Protein AF-A0AAW2DB80-F1 (afdb_monomer)

Nearest PDB structures (foldseek):
  8i13-assembly1_A  TM=8.282E-01  e=2.467E-05  Saccharomyces cerevisiae
  7qcd-assembly1_A  TM=7.466E-01  e=1.094E-05  Saccharomyces cerevisiae S288C
  8t8e-assembly1_A  TM=6.544E-01  e=4.382E-04  Saccharomyces cerevisiae W303
  8i4w-assembly1_B  TM=6.015E-01  e=2.688E-03  Saccharomyces cerevisiae S288C
  5h67-assembly1_A  TM=5.867E-01  e=2.525E-03  Bacillus subtilis subsp. subtilis str. 168

Foldseek 3Di:
DQDAQQKDWWDQFALDNIDIDGDDSDDDDDDDDPPPCPLSSLVSVCVLLVHAPVLSVPDRDPQVRGYPPDPDIDHDDSVVNVVVCLVNVPDSVQCVRHPHPVCVVVVVVDDPVRVVLSVQSSVPDPVRNVVVVVVVVVVVVVVVVVVVVVVVVVVVVVVVVVVVVVVVVVVVVVVVVVVVVVVVVVVVCVVVVVVVD

InterPro domains:
  IPR027417 P-loop containing nucleoside triphosphate hydrolase [G3DSA:3.40.50.300] (4-195)
  IPR027417 P-loop containing nucleoside triphosphate hydrolase [SSF52540] (5-192)
  IPR038729 Rad50/SbcC-type AAA domain [PF13476] (8-60)

Radius of gyration: 41.01 Å; Cα contacts (8 Å, |Δi|>4): 153; chains: 1; bounding box: 91×31×119 Å

Organism: NCBI:txid425828

pLDDT: mean 88.67, std 7.34, range [45.44, 96.56]

Structure (mmCIF, N/CA/C/O backbone):
data_AF-A0AAW2DB80-F1
#
_entry.id   AF-A0AAW2DB80-F1
#
loop_
_atom_site.group_PDB
_atom_site.id
_atom_site.type_symbol
_atom_site.label_atom_id
_atom_site.label_alt_id
_atom_site.label_comp_id
_atom_site.label_asym_id
_atom_site.label_entity_id
_atom_site.label_seq_id
_atom_site.pdbx_PDB_ins_code
_atom_site.Cartn_x
_atom_site.Cartn_y
_atom_site.Cartn_z
_atom_site.occupancy
_atom_site.B_iso_or_equiv
_atom_site.auth_seq_id
_atom_site.auth_comp_id
_atom_site.auth_asym_id
_atom_site.auth_atom_id
_atom_site.pdbx_PDB_model_num
ATOM 1 N N . MET A 1 1 ? -7.799 -11.243 -12.331 1.00 55.44 1 MET A N 1
ATOM 2 C CA . MET A 1 1 ? -7.254 -12.291 -13.231 1.00 55.44 1 MET A CA 1
ATOM 3 C C . MET A 1 1 ? -5.741 -12.279 -13.107 1.00 55.44 1 MET A C 1
ATOM 5 O O . MET A 1 1 ? -5.193 -11.182 -13.105 1.00 55.44 1 MET A O 1
ATOM 9 N N . PRO A 1 2 ? -5.072 -13.439 -13.016 1.00 72.06 2 PRO A N 1
ATOM 10 C CA . PRO A 1 2 ? -3.618 -13.490 -13.111 1.00 72.06 2 PRO A CA 1
ATOM 11 C C . PRO A 1 2 ? -3.169 -13.058 -14.515 1.00 72.06 2 PRO A C 1
ATOM 13 O O . PRO A 1 2 ? -3.824 -13.375 -15.508 1.00 72.06 2 PRO A O 1
ATOM 16 N N . GLY A 1 3 ? -2.068 -12.317 -14.591 1.00 85.25 3 GLY A N 1
ATOM 17 C CA . GLY A 1 3 ? -1.462 -11.854 -15.836 1.00 85.25 3 GLY A CA 1
ATOM 18 C C . GLY A 1 3 ? 0.056 -11.804 -15.707 1.00 85.25 3 GLY A C 1
ATOM 19 O O . GLY A 1 3 ? 0.589 -11.826 -14.599 1.00 85.25 3 GLY A O 1
ATOM 20 N N . ASN A 1 4 ? 0.757 -11.752 -16.835 1.00 89.62 4 ASN A N 1
ATOM 21 C CA . ASN A 1 4 ? 2.211 -11.644 -16.872 1.00 89.62 4 ASN A CA 1
ATOM 22 C C . ASN A 1 4 ? 2.656 -10.659 -17.955 1.00 89.62 4 ASN A C 1
ATOM 24 O O . ASN A 1 4 ? 1.980 -10.477 -18.967 1.00 89.62 4 ASN A O 1
ATOM 28 N N . ILE A 1 5 ? 3.823 -10.050 -17.750 1.00 91.44 5 ILE A N 1
ATOM 29 C CA . ILE A 1 5 ? 4.461 -9.212 -18.766 1.00 91.44 5 ILE A CA 1
ATOM 30 C C . ILE A 1 5 ? 4.942 -10.127 -19.895 1.00 91.44 5 ILE A C 1
ATOM 32 O O . ILE A 1 5 ? 5.704 -11.061 -19.654 1.00 91.44 5 ILE A O 1
ATOM 36 N N . ILE A 1 6 ? 4.473 -9.868 -21.116 1.00 93.50 6 ILE A N 1
ATOM 37 C CA . ILE A 1 6 ? 4.792 -10.676 -22.305 1.00 93.50 6 ILE A CA 1
ATOM 38 C C . ILE A 1 6 ? 5.963 -10.108 -23.110 1.00 93.50 6 ILE A C 1
ATOM 40 O O . ILE A 1 6 ? 6.695 -10.849 -23.762 1.00 93.50 6 ILE A O 1
ATOM 44 N N . GLU A 1 7 ? 6.141 -8.790 -23.074 1.00 94.38 7 GLU A N 1
ATOM 45 C CA . GLU A 1 7 ? 7.152 -8.079 -23.843 1.00 94.38 7 GLU A CA 1
ATOM 46 C C . GLU A 1 7 ? 7.455 -6.739 -23.171 1.00 94.38 7 GLU A C 1
ATOM 48 O O . GLU A 1 7 ? 6.554 -6.070 -22.662 1.00 94.38 7 GLU A O 1
ATOM 53 N N . ILE A 1 8 ? 8.730 -6.361 -23.167 1.00 94.25 8 ILE A N 1
ATOM 54 C CA . ILE A 1 8 ? 9.211 -5.048 -22.746 1.00 94.25 8 ILE A CA 1
ATOM 55 C C . ILE A 1 8 ? 10.043 -4.496 -23.898 1.00 94.25 8 ILE A C 1
ATOM 57 O O . ILE A 1 8 ? 11.004 -5.134 -24.335 1.00 94.25 8 ILE A O 1
ATOM 61 N N . GLU A 1 9 ? 9.681 -3.309 -24.378 1.00 94.38 9 GLU A N 1
ATOM 62 C CA . GLU A 1 9 ? 10.410 -2.604 -25.428 1.00 94.38 9 GLU A CA 1
ATOM 63 C C . GLU A 1 9 ? 10.748 -1.183 -24.970 1.00 94.38 9 GLU A C 1
ATOM 65 O O . GLU A 1 9 ? 9.864 -0.416 -24.591 1.00 94.38 9 GLU A O 1
ATOM 70 N N . LEU A 1 10 ? 12.035 -0.840 -25.000 1.00 93.62 10 LEU A N 1
ATOM 71 C CA . LEU A 1 10 ? 12.564 0.476 -24.655 1.00 93.62 10 LEU A CA 1
ATOM 72 C C . LEU A 1 10 ? 13.199 1.111 -25.889 1.00 93.62 10 LEU A C 1
ATOM 74 O O . LEU A 1 10 ? 13.924 0.446 -26.633 1.00 93.62 10 LEU A O 1
ATOM 78 N N . GLN A 1 11 ? 12.966 2.408 -26.072 1.00 93.00 11 GLN A N 1
ATOM 79 C CA . GLN A 1 11 ? 13.574 3.225 -27.121 1.00 93.00 11 GLN A CA 1
ATOM 80 C C . GLN A 1 11 ? 14.038 4.547 -26.508 1.00 93.00 11 GLN A C 1
ATOM 82 O O . GLN A 1 11 ? 13.246 5.219 -25.845 1.00 93.00 11 GLN A O 1
ATOM 87 N N . ASN A 1 12 ? 15.313 4.893 -26.705 1.00 93.75 12 ASN A N 1
ATOM 88 C CA . ASN A 1 12 ? 15.946 6.106 -26.181 1.00 93.75 12 ASN A CA 1
ATOM 89 C C . ASN A 1 12 ? 15.692 6.325 -24.679 1.00 93.75 12 ASN A C 1
ATOM 91 O O . ASN A 1 12 ? 15.363 7.425 -24.236 1.00 93.75 12 ASN A O 1
ATOM 95 N N . PHE A 1 13 ? 15.842 5.263 -23.881 1.00 93.19 13 PHE A N 1
ATOM 96 C CA . PHE A 1 13 ? 15.547 5.274 -22.449 1.00 93.19 13 PHE A CA 1
ATOM 97 C C . PHE A 1 13 ? 16.820 5.069 -21.626 1.00 93.19 13 PHE A C 1
ATOM 99 O O . PHE A 1 13 ? 17.375 3.968 -21.553 1.00 93.19 13 PHE A O 1
ATOM 106 N N . MET A 1 14 ? 17.265 6.130 -20.955 1.00 91.62 14 MET A N 1
ATOM 107 C CA . MET A 1 14 ? 18.457 6.160 -20.107 1.00 91.62 14 MET A CA 1
ATOM 108 C C . MET A 1 14 ? 19.706 5.560 -20.780 1.00 91.62 14 MET A C 1
ATOM 110 O O . MET A 1 14 ? 20.330 6.183 -21.632 1.00 91.62 14 MET A O 1
ATOM 114 N N . THR A 1 15 ? 20.116 4.358 -20.370 1.00 90.56 15 THR A N 1
ATOM 115 C CA . THR A 1 15 ? 21.296 3.658 -20.886 1.00 90.56 15 THR A CA 1
ATOM 116 C C . THR A 1 15 ? 21.026 2.991 -22.236 1.00 90.56 15 THR A C 1
ATOM 118 O O . THR A 1 15 ? 21.957 2.809 -23.022 1.00 90.56 15 THR A O 1
ATOM 121 N N . PHE A 1 16 ? 19.769 2.681 -22.554 1.00 91.56 16 PHE A N 1
ATOM 122 C CA . PHE A 1 16 ? 19.384 1.896 -23.723 1.00 91.56 16 PHE A CA 1
ATOM 123 C C . PHE A 1 16 ? 19.050 2.783 -24.930 1.00 91.56 16 PHE A C 1
ATOM 125 O O . PHE A 1 16 ? 18.230 3.692 -24.826 1.00 91.56 16 PHE A O 1
ATOM 132 N N . ASN A 1 17 ? 19.658 2.483 -26.085 1.00 91.75 17 ASN A N 1
ATOM 133 C CA . ASN A 1 17 ? 19.193 2.998 -27.386 1.00 91.75 17 ASN A CA 1
ATOM 134 C C . ASN A 1 17 ? 17.915 2.264 -27.789 1.00 91.75 17 ASN A C 1
ATOM 136 O O . ASN A 1 17 ? 16.862 2.855 -27.991 1.00 91.75 17 ASN A O 1
ATOM 140 N N . HIS A 1 18 ? 18.015 0.939 -27.829 1.00 93.44 18 HIS A N 1
ATOM 141 C CA . HIS A 1 18 ? 16.909 0.040 -28.071 1.00 93.44 18 HIS A CA 1
ATOM 142 C C . HIS A 1 18 ? 17.114 -1.216 -27.228 1.00 93.44 18 HIS A C 1
ATOM 144 O O . HIS A 1 18 ? 18.215 -1.768 -27.189 1.00 93.44 18 HIS A O 1
ATOM 150 N N . LEU A 1 19 ? 16.068 -1.647 -26.531 1.00 93.25 19 LEU A N 1
ATOM 151 C CA . LEU A 1 19 ? 16.036 -2.917 -25.817 1.00 93.25 19 LEU A CA 1
ATOM 152 C C . LEU A 1 19 ? 14.689 -3.566 -26.085 1.00 93.25 19 LEU A C 1
ATOM 154 O O . LEU A 1 19 ? 13.660 -2.934 -25.876 1.00 93.25 19 LEU A O 1
ATOM 158 N N . LYS A 1 20 ? 14.698 -4.835 -26.481 1.00 94.88 20 LYS A N 1
ATOM 159 C CA . LYS A 1 20 ? 13.491 -5.642 -26.610 1.00 94.88 20 LYS A CA 1
ATOM 160 C C . LYS A 1 20 ? 13.709 -6.976 -25.918 1.00 94.88 20 LYS A C 1
ATOM 162 O O . LYS A 1 20 ? 14.661 -7.686 -26.237 1.00 94.88 20 LYS A O 1
ATOM 167 N N . CYS A 1 21 ? 12.853 -7.317 -24.963 1.00 93.88 21 CYS A N 1
ATOM 168 C CA . CYS A 1 21 ? 12.923 -8.595 -24.266 1.00 93.88 21 CYS A CA 1
ATOM 169 C C . CYS A 1 21 ? 11.532 -9.164 -23.978 1.00 93.88 21 CYS A C 1
ATOM 171 O O . CYS A 1 21 ? 10.542 -8.437 -23.907 1.00 93.88 21 CYS A O 1
ATOM 173 N N . LYS A 1 22 ? 11.467 -10.489 -23.832 1.00 95.06 22 LYS A N 1
ATOM 174 C CA . LYS A 1 22 ? 10.235 -11.243 -23.578 1.00 95.06 22 LYS A CA 1
ATOM 175 C C . LYS A 1 22 ? 10.383 -12.020 -22.271 1.00 95.06 22 LYS A C 1
ATOM 177 O O . LYS A 1 22 ? 11.029 -13.069 -22.276 1.00 95.06 22 LYS A O 1
ATOM 182 N N . PRO A 1 23 ? 9.868 -11.489 -21.151 1.00 94.50 23 PRO A N 1
ATOM 183 C CA . PRO A 1 23 ? 9.912 -12.179 -19.872 1.00 94.50 23 PRO A CA 1
ATOM 184 C C . PRO A 1 23 ? 9.109 -13.488 -19.914 1.00 94.50 23 PRO A C 1
ATOM 186 O O . PRO A 1 23 ? 8.088 -13.593 -20.593 1.00 94.50 23 PRO A O 1
ATOM 189 N N . GLY A 1 24 ? 9.551 -14.486 -19.154 1.00 93.25 24 GLY A N 1
ATOM 190 C CA . GLY A 1 24 ? 8.752 -15.664 -18.839 1.00 93.25 24 GLY A CA 1
ATOM 191 C C . GLY A 1 24 ? 7.594 -15.326 -17.895 1.00 93.25 24 GLY A C 1
ATOM 192 O O . GLY A 1 24 ? 7.572 -14.282 -17.245 1.00 93.25 24 GLY A O 1
ATOM 193 N N . SER A 1 25 ? 6.635 -16.241 -17.765 1.00 91.44 25 SER A N 1
ATOM 194 C CA . SER A 1 25 ? 5.402 -16.024 -16.989 1.00 91.44 25 SER A CA 1
ATOM 195 C C . SER A 1 25 ? 5.571 -16.037 -15.465 1.00 91.44 25 SER A C 1
ATOM 197 O O . SER A 1 25 ? 4.612 -15.764 -14.749 1.00 91.44 25 SER A O 1
ATOM 199 N N . ARG A 1 26 ? 6.760 -16.385 -14.958 1.00 90.12 26 ARG A N 1
ATOM 200 C CA . ARG A 1 26 ? 7.049 -16.511 -13.522 1.00 90.12 26 ARG A CA 1
ATOM 201 C C . ARG A 1 26 ? 8.318 -15.737 -13.154 1.00 90.12 26 ARG A C 1
ATOM 203 O O . ARG A 1 26 ? 8.351 -14.514 -13.237 1.00 90.12 26 ARG A O 1
ATOM 210 N N . LEU A 1 27 ? 9.367 -16.452 -12.757 1.00 92.44 27 LEU A N 1
ATOM 211 C CA . LEU A 1 27 ? 10.628 -15.867 -12.334 1.00 92.44 27 LEU A CA 1
ATOM 212 C C . LEU A 1 27 ? 11.435 -15.396 -13.545 1.00 92.44 27 LEU A C 1
ATOM 214 O O . LEU A 1 27 ? 11.716 -16.171 -14.457 1.00 92.44 27 LEU A O 1
ATOM 218 N N . ASN A 1 28 ? 11.839 -14.132 -13.506 1.00 92.69 28 ASN A N 1
ATOM 219 C CA . ASN A 1 28 ? 12.732 -13.519 -14.475 1.00 92.69 28 ASN A CA 1
ATOM 220 C C . ASN A 1 28 ? 13.930 -12.944 -13.726 1.00 92.69 28 ASN A C 1
ATOM 222 O O . ASN A 1 28 ? 13.751 -12.241 -12.733 1.00 92.69 28 ASN A O 1
ATOM 226 N N . LEU A 1 29 ? 15.141 -13.234 -14.198 1.00 93.44 29 LEU A N 1
ATOM 227 C CA . LEU A 1 29 ? 16.377 -12.785 -13.566 1.00 93.44 29 LEU A CA 1
ATOM 228 C C . LEU A 1 29 ? 17.161 -11.896 -14.534 1.00 93.44 29 LEU A C 1
ATOM 230 O O . LEU A 1 29 ? 17.517 -12.322 -15.629 1.00 93.44 29 LEU A O 1
ATOM 234 N N . VAL A 1 30 ? 17.431 -10.655 -14.123 1.00 91.75 30 VAL A N 1
ATOM 235 C CA . VAL A 1 30 ? 18.187 -9.671 -14.911 1.00 91.75 30 VAL A CA 1
ATOM 236 C C . VAL A 1 30 ? 19.564 -9.490 -14.281 1.00 91.75 30 VAL A C 1
ATOM 238 O O . VAL A 1 30 ? 19.681 -8.988 -13.165 1.00 91.75 30 VAL A O 1
ATOM 241 N N . ILE A 1 31 ? 20.614 -9.882 -15.004 1.00 92.50 31 ILE A N 1
ATOM 242 C CA . ILE A 1 31 ? 22.005 -9.864 -14.527 1.00 92.50 31 ILE A CA 1
ATOM 243 C C . ILE A 1 31 ? 22.836 -8.953 -15.430 1.00 92.50 31 ILE A C 1
ATOM 245 O O . ILE A 1 31 ? 22.595 -8.847 -16.629 1.00 92.50 31 ILE A O 1
ATOM 249 N N . GLY A 1 32 ? 23.831 -8.285 -14.854 1.00 91.00 32 GLY A N 1
ATOM 250 C CA . GLY A 1 32 ? 24.800 -7.492 -15.600 1.00 91.00 32 GLY A CA 1
ATOM 251 C C . GLY A 1 32 ? 25.745 -6.726 -14.677 1.00 91.00 32 GLY A C 1
ATOM 252 O O . GLY A 1 32 ? 25.434 -6.563 -13.491 1.00 91.00 32 GLY A O 1
ATOM 253 N N . PRO A 1 33 ? 26.882 -6.230 -15.191 1.00 92.81 33 PRO A N 1
ATOM 254 C CA . PRO A 1 33 ? 27.828 -5.433 -14.415 1.00 92.81 33 PRO A CA 1
ATOM 255 C C . PRO A 1 33 ? 27.209 -4.108 -13.939 1.00 92.81 33 PRO A C 1
ATOM 257 O O . PRO A 1 33 ? 26.130 -3.690 -14.374 1.00 92.81 33 PRO A O 1
ATOM 260 N N . ASN A 1 34 ? 27.860 -3.431 -12.995 1.00 88.50 34 ASN A N 1
ATOM 261 C CA . ASN A 1 34 ? 27.410 -2.110 -12.556 1.00 88.50 34 ASN A CA 1
ATOM 262 C C . ASN A 1 34 ? 27.428 -1.123 -13.732 1.00 88.50 34 ASN A C 1
ATOM 264 O O . ASN A 1 34 ? 28.329 -1.151 -14.561 1.00 88.50 34 ASN A O 1
ATOM 268 N N . GLY A 1 35 ? 26.383 -0.300 -13.839 1.00 85.56 35 GLY A N 1
ATOM 269 C CA . GLY A 1 35 ? 26.199 0.605 -14.980 1.00 85.56 35 GLY A CA 1
ATOM 270 C C . GLY A 1 35 ? 25.542 -0.016 -16.221 1.00 85.56 35 GLY A C 1
ATOM 271 O O . GLY A 1 35 ? 25.180 0.727 -17.123 1.00 85.56 35 GLY A O 1
ATOM 272 N N . SER A 1 36 ? 25.270 -1.328 -16.257 1.00 88.81 36 SER A N 1
ATOM 273 C CA . SER A 1 36 ? 24.656 -1.998 -17.423 1.00 88.81 36 SER A CA 1
ATOM 274 C C . SER A 1 36 ? 23.172 -1.672 -17.675 1.00 88.81 36 SER A C 1
ATOM 276 O O . SER A 1 36 ? 22.550 -2.280 -18.539 1.00 88.81 36 SER A O 1
ATOM 278 N N . GLY A 1 37 ? 22.568 -0.775 -16.889 1.00 89.25 37 GLY A N 1
ATOM 279 C CA . GLY A 1 37 ? 21.165 -0.382 -17.051 1.00 89.25 37 GLY A CA 1
ATOM 280 C C . GLY A 1 37 ? 20.131 -1.257 -16.330 1.00 89.25 37 GLY A C 1
ATOM 281 O O . GLY A 1 37 ? 18.940 -1.082 -16.565 1.00 89.25 37 GLY A O 1
ATOM 282 N N . LYS A 1 38 ? 20.526 -2.147 -15.403 1.00 91.69 38 LYS A N 1
ATOM 283 C CA . LYS A 1 38 ? 19.574 -2.959 -14.601 1.00 91.69 38 LYS A CA 1
ATOM 284 C C . LYS A 1 38 ? 18.516 -2.099 -13.896 1.00 91.69 38 LYS A C 1
ATOM 286 O O . LYS A 1 38 ? 17.322 -2.334 -14.038 1.00 91.69 38 LYS A O 1
ATOM 291 N N . SER A 1 39 ? 18.956 -1.054 -13.192 1.00 89.25 39 SER A N 1
ATOM 292 C CA . SER A 1 39 ? 18.050 -0.103 -12.536 1.00 89.25 39 SER A CA 1
ATOM 293 C C . SER A 1 39 ? 17.244 0.719 -13.542 1.00 89.25 39 SER A C 1
ATOM 295 O O . SER A 1 39 ? 16.110 1.083 -13.257 1.00 89.25 39 SER A O 1
ATOM 297 N N . SER A 1 40 ? 17.787 0.982 -14.735 1.00 91.19 40 SER A N 1
ATOM 298 C CA . SER A 1 40 ? 17.049 1.637 -15.819 1.00 91.19 40 SER A CA 1
ATOM 299 C C . SER A 1 40 ? 15.903 0.767 -16.338 1.00 91.19 40 SER A C 1
ATOM 301 O O . SER A 1 40 ? 14.821 1.294 -16.557 1.00 91.19 40 SER A O 1
ATOM 303 N N . LEU A 1 41 ? 16.073 -0.553 -16.442 1.00 92.00 41 LEU A N 1
ATOM 304 C CA . LEU A 1 41 ? 14.972 -1.456 -16.793 1.00 92.00 41 LEU A CA 1
ATOM 305 C C . LEU A 1 41 ? 13.859 -1.436 -15.730 1.00 92.00 41 LEU A C 1
ATOM 307 O O . LEU A 1 41 ? 12.686 -1.331 -16.072 1.00 92.00 41 LEU A O 1
ATOM 311 N N . VAL A 1 42 ? 14.226 -1.464 -14.445 1.00 90.62 42 VAL A N 1
ATOM 312 C CA . VAL A 1 42 ? 13.270 -1.357 -13.325 1.00 90.62 42 VAL A CA 1
ATOM 313 C C . VAL A 1 42 ? 12.511 -0.023 -13.364 1.00 90.62 42 VAL A C 1
ATOM 315 O O . VAL A 1 42 ? 11.289 -0.009 -13.234 1.00 90.62 42 VAL A O 1
ATOM 318 N N . CYS A 1 43 ? 13.211 1.089 -13.620 1.00 90.44 43 CYS A N 1
ATOM 319 C CA . CYS A 1 43 ? 12.589 2.405 -13.801 1.00 90.44 43 CYS A CA 1
ATOM 320 C C . CYS A 1 43 ? 11.604 2.414 -14.977 1.00 90.44 43 CYS A C 1
ATOM 322 O O . CYS A 1 43 ? 10.524 2.986 -14.869 1.00 90.44 43 CYS A O 1
ATOM 324 N N . ALA A 1 44 ? 11.964 1.776 -16.093 1.00 91.25 44 ALA A N 1
ATOM 325 C CA . ALA A 1 44 ? 11.107 1.719 -17.267 1.00 91.25 44 ALA A CA 1
ATOM 326 C C . ALA A 1 44 ? 9.820 0.927 -17.012 1.00 91.25 44 ALA A C 1
ATOM 328 O O . ALA A 1 44 ? 8.751 1.371 -17.416 1.00 91.25 44 ALA A O 1
ATOM 329 N N . ILE A 1 45 ? 9.911 -0.208 -16.308 1.00 91.31 45 ILE A N 1
ATOM 330 C CA . ILE A 1 45 ? 8.736 -0.998 -15.914 1.00 91.31 45 ILE A CA 1
ATOM 331 C C . ILE A 1 45 ? 7.826 -0.160 -15.013 1.00 91.31 45 ILE A C 1
ATOM 333 O O . ILE A 1 45 ? 6.627 -0.086 -15.259 1.00 91.31 45 ILE A O 1
ATOM 337 N N . ALA A 1 46 ? 8.387 0.521 -14.012 1.00 90.88 46 ALA A N 1
ATOM 338 C CA . ALA A 1 46 ? 7.598 1.339 -13.099 1.00 90.88 46 ALA A CA 1
ATOM 339 C C . ALA A 1 46 ? 6.885 2.499 -13.806 1.00 90.88 46 ALA A C 1
ATOM 341 O O . ALA A 1 46 ? 5.678 2.659 -13.648 1.00 90.88 46 ALA A O 1
ATOM 342 N N . LEU A 1 47 ? 7.608 3.278 -14.620 1.00 90.00 47 LEU A N 1
ATOM 343 C CA . LEU A 1 47 ? 7.029 4.394 -15.377 1.00 90.00 47 LEU A CA 1
ATOM 344 C C . LEU A 1 47 ? 6.017 3.903 -16.419 1.00 90.00 47 LEU A C 1
ATOM 346 O O . LEU A 1 47 ? 4.944 4.486 -16.562 1.00 90.00 47 LEU A O 1
ATOM 350 N N . GLY A 1 48 ? 6.335 2.811 -17.119 1.00 89.62 48 GLY A N 1
ATOM 351 C CA . GLY A 1 48 ? 5.455 2.185 -18.105 1.00 89.62 48 GLY A CA 1
ATOM 352 C C . GLY A 1 48 ? 4.170 1.624 -17.496 1.00 89.62 48 GLY A C 1
ATOM 353 O O . GLY A 1 48 ? 3.156 1.561 -18.177 1.00 89.62 48 GLY A O 1
ATOM 354 N N . LEU A 1 49 ? 4.182 1.278 -16.207 1.00 89.38 49 LEU A N 1
ATOM 355 C CA . LEU A 1 49 ? 3.009 0.855 -15.439 1.00 89.38 49 LEU A CA 1
ATOM 356 C C . LEU A 1 49 ? 2.369 2.007 -14.644 1.00 89.38 49 LEU A C 1
ATOM 358 O O . LEU A 1 49 ? 1.583 1.769 -13.732 1.00 89.38 49 LEU A O 1
ATOM 362 N N . GLY A 1 50 ? 2.673 3.261 -14.994 1.00 87.38 50 GLY A N 1
ATOM 363 C CA . GLY A 1 50 ? 2.020 4.448 -14.438 1.00 87.38 50 GLY A CA 1
ATOM 364 C C . GLY A 1 50 ? 2.552 4.923 -13.084 1.00 87.38 50 GLY A C 1
ATOM 365 O O . GLY A 1 50 ? 1.922 5.792 -12.475 1.00 87.38 50 GLY A O 1
ATOM 366 N N . GLY A 1 51 ? 3.684 4.383 -12.627 1.00 87.94 51 GLY A N 1
ATOM 367 C CA . GLY A 1 51 ? 4.390 4.828 -11.429 1.00 87.94 51 GLY A CA 1
ATOM 368 C C . GLY A 1 51 ? 4.941 6.248 -11.563 1.00 87.94 51 GLY A C 1
ATOM 369 O O . GLY A 1 51 ? 5.243 6.728 -12.659 1.00 87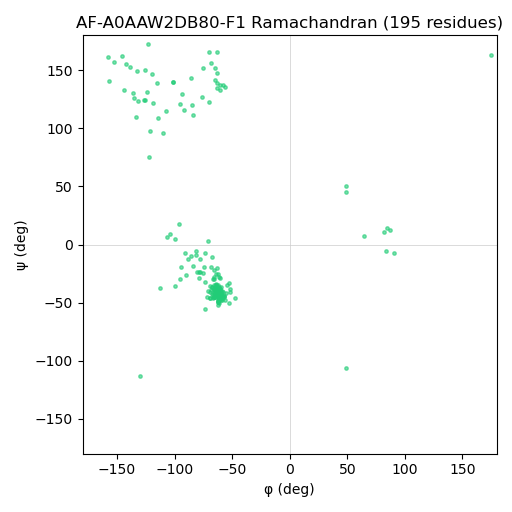.94 51 GLY A O 1
ATOM 370 N N . GLU A 1 52 ? 5.064 6.936 -10.432 1.00 86.88 52 GLU A N 1
ATOM 371 C CA . GLU A 1 52 ? 5.527 8.323 -10.394 1.00 86.88 52 GLU A CA 1
ATOM 372 C C . GLU A 1 52 ? 7.063 8.410 -10.365 1.00 86.88 52 GLU A C 1
ATOM 374 O O . GLU A 1 52 ? 7.709 7.603 -9.694 1.00 86.88 52 GLU A O 1
ATOM 379 N N . PRO A 1 53 ? 7.689 9.398 -11.035 1.00 87.25 53 PRO A N 1
ATOM 380 C CA . PRO A 1 53 ? 9.144 9.577 -11.008 1.00 87.25 53 PRO A CA 1
ATOM 381 C C . PRO A 1 53 ? 9.754 9.641 -9.593 1.00 87.25 53 PRO A C 1
ATOM 383 O O . PRO A 1 53 ? 10.860 9.148 -9.374 1.00 87.25 53 PRO A O 1
ATOM 386 N N . GLN A 1 54 ? 9.017 10.190 -8.623 1.00 84.88 54 GLN A N 1
ATOM 387 C CA . GLN A 1 54 ? 9.412 10.336 -7.218 1.00 84.88 54 GLN A CA 1
ATOM 388 C C . GLN A 1 54 ? 9.561 8.991 -6.490 1.00 84.88 54 GLN A C 1
ATOM 390 O O . GLN A 1 54 ? 10.383 8.865 -5.575 1.00 84.88 54 GLN A O 1
ATOM 395 N N . LEU A 1 55 ? 8.798 7.973 -6.899 1.00 82.75 55 LEU A N 1
ATOM 396 C CA . LEU A 1 55 ? 8.909 6.615 -6.361 1.00 82.75 55 LEU A CA 1
ATOM 397 C C . LEU A 1 55 ? 10.300 6.032 -6.638 1.00 82.75 55 LEU A C 1
ATOM 399 O O . LEU A 1 55 ? 10.868 5.334 -5.801 1.00 82.75 55 LEU A O 1
ATOM 403 N N . LEU A 1 56 ? 10.855 6.358 -7.806 1.00 84.56 56 LEU A N 1
ATOM 404 C CA . LEU A 1 56 ? 12.114 5.821 -8.310 1.00 84.56 56 LEU A CA 1
ATOM 405 C C . LEU A 1 56 ? 13.355 6.512 -7.743 1.00 84.56 56 LEU A C 1
ATOM 407 O O . LEU A 1 56 ? 14.457 6.091 -8.072 1.00 84.56 56 LEU A O 1
ATOM 411 N N . GLY A 1 57 ? 13.197 7.585 -6.957 1.00 76.94 57 GLY A N 1
ATOM 412 C CA . GLY A 1 57 ? 14.308 8.274 -6.286 1.00 76.94 57 GLY A CA 1
ATOM 413 C C . GLY A 1 57 ? 15.324 8.943 -7.222 1.00 76.94 57 GLY A C 1
ATOM 414 O O . GLY A 1 57 ? 16.354 9.428 -6.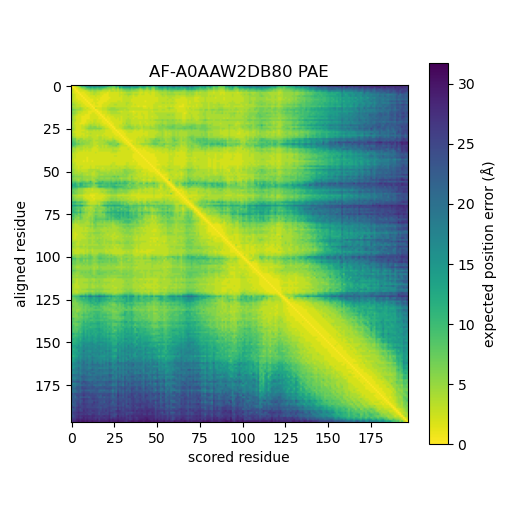763 1.00 76.94 57 GLY A O 1
ATOM 415 N N . ARG A 1 58 ? 15.053 8.976 -8.534 1.00 76.69 58 ARG A N 1
ATOM 416 C CA . ARG A 1 58 ? 16.074 9.255 -9.555 1.00 76.69 58 ARG A CA 1
ATOM 417 C C . ARG A 1 58 ? 15.893 10.574 -10.290 1.00 76.69 58 ARG A C 1
ATOM 419 O O . ARG A 1 58 ? 16.880 11.220 -10.628 1.00 76.69 58 ARG A O 1
ATOM 426 N N . ALA A 1 59 ? 14.653 10.958 -10.568 1.00 82.12 59 ALA A N 1
ATOM 427 C CA . ALA A 1 59 ? 14.324 12.212 -11.234 1.00 82.12 59 ALA A CA 1
ATOM 428 C C . ALA A 1 59 ? 12.881 12.630 -10.933 1.00 82.12 59 ALA A C 1
ATOM 430 O O . ALA A 1 59 ? 12.058 11.808 -10.542 1.00 82.12 59 ALA A O 1
ATOM 431 N N . THR A 1 60 ? 12.575 13.910 -11.142 1.00 80.81 60 THR A N 1
ATOM 432 C CA . THR A 1 60 ? 11.260 14.509 -10.857 1.00 80.81 60 THR A CA 1
ATOM 433 C C . THR A 1 60 ? 10.329 14.551 -12.066 1.00 80.81 60 THR A C 1
ATOM 435 O O . THR A 1 60 ? 9.118 14.662 -11.898 1.00 80.81 60 THR A O 1
ATOM 438 N N . SER A 1 61 ? 10.866 14.445 -13.283 1.00 85.81 61 SER A N 1
ATOM 439 C CA . SER A 1 61 ? 10.098 14.490 -14.526 1.00 85.81 61 SER A CA 1
ATOM 440 C C . SER A 1 61 ? 10.369 13.262 -15.391 1.00 85.81 61 SER A C 1
ATOM 442 O O . SER A 1 61 ? 11.461 12.696 -15.377 1.00 85.81 61 SER A O 1
ATOM 444 N N . VAL A 1 62 ? 9.370 12.857 -16.180 1.00 85.75 62 VAL A N 1
ATOM 445 C CA . VAL A 1 62 ? 9.493 11.722 -17.113 1.00 85.75 62 VAL A CA 1
ATOM 446 C C . VAL A 1 62 ? 10.540 12.008 -18.197 1.00 85.75 62 VAL A C 1
ATOM 448 O O . VAL A 1 62 ? 11.290 11.114 -18.577 1.00 85.75 62 VAL A O 1
ATOM 451 N N . GLY A 1 63 ? 10.659 13.265 -18.641 1.00 86.88 63 GLY A N 1
ATOM 452 C CA . GLY A 1 63 ? 11.641 13.673 -19.653 1.00 86.88 63 GLY A CA 1
ATOM 453 C C . GLY A 1 63 ? 13.094 13.422 -19.239 1.00 86.88 63 GLY A C 1
ATOM 454 O O . GLY A 1 63 ? 13.926 13.111 -20.083 1.00 86.88 63 GLY A O 1
ATOM 455 N N . ALA A 1 64 ? 13.399 13.444 -17.939 1.00 88.00 64 ALA A N 1
ATOM 456 C CA . ALA A 1 64 ? 14.739 13.146 -17.432 1.00 88.00 64 ALA A CA 1
ATOM 457 C C . ALA A 1 64 ? 15.169 11.675 -17.616 1.00 88.00 64 ALA A C 1
ATOM 459 O O . ALA A 1 64 ? 16.335 11.343 -17.403 1.00 88.00 64 ALA A O 1
ATOM 460 N N . TYR A 1 65 ? 14.243 10.791 -18.003 1.00 90.06 65 TYR A N 1
ATOM 461 C CA . TYR A 1 65 ? 14.532 9.394 -18.325 1.00 90.06 65 TYR A CA 1
ATOM 462 C C . TYR A 1 65 ? 14.851 9.175 -19.812 1.00 90.06 65 TYR A C 1
ATOM 464 O O . TYR A 1 65 ? 15.285 8.079 -20.180 1.00 90.06 65 TYR A O 1
ATOM 472 N N . VAL A 1 66 ? 14.690 10.200 -20.659 1.00 91.88 66 VAL A N 1
ATOM 473 C CA . VAL A 1 66 ? 15.159 10.164 -22.050 1.00 91.88 66 VAL A CA 1
ATOM 474 C C . VAL A 1 66 ? 16.682 10.041 -22.055 1.00 91.88 66 VAL A C 1
ATOM 476 O O . VAL A 1 66 ? 17.388 10.621 -21.223 1.00 91.88 66 VAL A O 1
ATOM 479 N N . LYS A 1 67 ? 17.202 9.217 -22.962 1.00 89.81 67 LYS A N 1
ATOM 480 C CA . LYS A 1 67 ? 18.639 9.012 -23.115 1.00 89.81 67 LYS A CA 1
ATOM 481 C C . LYS A 1 67 ? 19.347 10.341 -23.404 1.00 89.81 67 LYS A C 1
ATOM 483 O O . LYS A 1 67 ? 18.890 11.150 -24.203 1.00 89.81 67 LYS A O 1
ATOM 488 N N . ARG A 1 68 ? 20.495 10.567 -22.757 1.00 87.12 68 ARG A N 1
ATOM 489 C CA . ARG A 1 68 ? 21.309 11.767 -23.006 1.00 87.12 68 ARG A CA 1
ATOM 490 C C . ARG A 1 68 ? 21.759 11.804 -24.465 1.00 87.12 68 ARG A C 1
ATOM 492 O O . ARG A 1 68 ? 22.296 10.811 -24.948 1.00 87.12 68 ARG A O 1
ATOM 499 N N . GLY A 1 69 ? 21.596 12.960 -25.102 1.00 87.38 69 GLY A N 1
ATOM 500 C CA . GLY A 1 69 ? 21.902 13.159 -26.521 1.00 87.38 69 GLY A CA 1
ATOM 501 C C . GLY A 1 69 ? 20.724 12.889 -27.460 1.00 87.38 69 GLY A C 1
ATOM 502 O O . GLY A 1 69 ? 20.836 13.198 -28.636 1.00 87.38 69 GLY A O 1
ATOM 503 N N . GLU A 1 70 ? 19.603 12.374 -26.949 1.00 89.44 70 GLU A N 1
ATOM 504 C CA . GLU A 1 70 ? 18.371 12.180 -27.716 1.00 89.44 70 GLU A CA 1
ATOM 505 C C . GLU A 1 70 ? 17.365 13.291 -27.394 1.00 89.44 70 GLU A C 1
ATOM 507 O O . GLU A 1 70 ? 17.209 13.687 -26.237 1.00 89.44 70 GLU A O 1
ATOM 512 N N . GLU A 1 71 ? 16.654 13.780 -28.411 1.00 82.75 71 GLU A N 1
ATOM 513 C CA . GLU A 1 71 ? 15.655 14.849 -28.249 1.00 82.75 71 GLU A CA 1
ATOM 514 C C . GLU A 1 71 ? 14.311 14.328 -27.722 1.00 82.75 71 GLU A C 1
ATOM 516 O O . GLU A 1 71 ? 13.534 15.071 -27.123 1.00 82.75 71 GLU A O 1
ATOM 521 N N . SER A 1 72 ? 14.019 13.041 -27.934 1.00 85.75 72 SER A N 1
ATOM 522 C CA . SER A 1 72 ? 12.768 12.420 -27.505 1.00 85.75 72 SER A CA 1
ATOM 523 C C . SER A 1 72 ? 12.911 10.920 -27.241 1.00 85.75 72 SER A C 1
ATOM 525 O O . SER A 1 72 ? 13.807 10.241 -27.748 1.00 85.75 72 SER A O 1
ATOM 527 N N . GLY A 1 73 ? 11.998 10.406 -26.417 1.00 83.25 73 GLY A N 1
ATOM 528 C CA . GLY A 1 73 ? 11.789 8.979 -26.189 1.00 83.25 73 GLY A CA 1
ATOM 529 C C . GLY A 1 73 ? 10.344 8.586 -26.487 1.00 83.25 73 GLY A C 1
ATOM 530 O O . GLY A 1 73 ? 9.485 9.439 -26.718 1.00 83.25 73 GLY A O 1
ATOM 531 N N . LYS A 1 74 ? 10.059 7.283 -26.457 1.00 81.50 74 LYS A N 1
ATOM 532 C CA . LYS A 1 74 ? 8.710 6.755 -26.692 1.00 81.50 74 LYS A CA 1
ATOM 533 C C . LYS A 1 74 ? 7.982 6.535 -25.366 1.00 81.50 74 LYS A C 1
ATOM 535 O O . LYS A 1 74 ? 8.433 5.746 -24.540 1.00 81.50 74 LYS A O 1
ATOM 540 N N . ALA A 1 75 ? 6.844 7.200 -25.182 1.00 78.19 75 ALA A N 1
ATOM 541 C CA . ALA A 1 75 ? 5.973 7.029 -24.021 1.00 78.19 75 ALA A CA 1
ATOM 542 C C . ALA A 1 75 ? 4.512 6.865 -24.457 1.00 78.19 75 ALA A C 1
ATOM 544 O O . ALA A 1 75 ? 4.098 7.404 -25.483 1.00 78.19 75 ALA A O 1
ATOM 545 N N . VAL A 1 76 ? 3.737 6.118 -23.671 1.00 76.94 76 VAL A N 1
ATOM 546 C CA . VAL A 1 76 ? 2.297 5.924 -23.884 1.00 76.94 76 VAL A CA 1
ATOM 547 C C . VAL A 1 76 ? 1.530 6.831 -22.912 1.00 76.94 76 VAL A C 1
ATOM 549 O O . VAL A 1 76 ? 1.948 6.959 -21.757 1.00 76.94 76 VAL A O 1
ATOM 552 N N . PRO A 1 77 ? 0.427 7.480 -23.335 1.00 79.50 77 PRO A N 1
ATOM 553 C CA . PRO A 1 77 ? -0.387 8.299 -22.446 1.00 79.50 77 PRO A CA 1
ATOM 554 C C . PRO A 1 77 ? -0.882 7.502 -21.237 1.00 79.50 77 PRO A C 1
ATOM 556 O O . PRO A 1 77 ? -1.418 6.405 -21.380 1.00 79.50 77 PRO A O 1
ATOM 559 N N . LYS A 1 78 ? -0.792 8.093 -20.037 1.00 81.12 78 LYS A N 1
ATOM 560 C CA . LYS A 1 78 ? -1.223 7.447 -18.782 1.00 81.12 78 LYS A CA 1
ATOM 561 C C . LYS A 1 78 ? -2.657 6.909 -18.867 1.00 81.12 78 LYS A C 1
ATOM 563 O O . LYS A 1 78 ? -2.922 5.816 -18.378 1.00 81.12 78 LYS A O 1
ATOM 568 N N . LYS A 1 79 ? -3.554 7.641 -19.541 1.00 83.69 79 LYS A N 1
ATOM 569 C CA . LYS A 1 79 ? -4.955 7.263 -19.803 1.00 83.69 79 LYS A CA 1
ATOM 570 C C . LYS A 1 79 ? -5.103 5.831 -20.321 1.00 83.69 79 LYS A C 1
ATOM 572 O O . LYS A 1 79 ? -5.963 5.105 -19.832 1.00 83.69 79 LYS A O 1
ATOM 577 N N . ASP A 1 80 ? -4.278 5.443 -21.287 1.00 82.31 80 ASP A N 1
ATOM 578 C CA . ASP A 1 80 ? -4.423 4.162 -21.983 1.00 82.31 80 ASP A CA 1
ATOM 579 C C . ASP A 1 80 ? -3.950 2.995 -21.102 1.00 82.31 80 ASP A C 1
ATOM 581 O O . ASP A 1 80 ? -4.416 1.865 -21.229 1.00 82.31 80 ASP A O 1
ATOM 585 N N . ILE A 1 81 ? -3.067 3.290 -20.146 1.00 86.88 81 ILE A N 1
ATOM 586 C CA . ILE A 1 81 ? -2.479 2.316 -19.224 1.00 86.88 81 ILE A CA 1
ATOM 587 C C . ILE A 1 81 ? -3.334 2.171 -17.955 1.00 86.88 81 ILE A C 1
ATOM 589 O O . ILE A 1 81 ? -3.353 1.100 -17.356 1.00 86.88 81 ILE A O 1
ATOM 593 N N . LEU A 1 82 ? -4.107 3.195 -17.561 1.00 86.00 82 LEU A N 1
ATOM 594 C CA . LEU A 1 82 ? -4.958 3.159 -16.357 1.00 86.00 82 LEU A CA 1
ATOM 595 C C . LEU A 1 82 ? -5.929 1.974 -16.348 1.00 86.00 82 LEU A C 1
ATOM 597 O O . LEU A 1 82 ? -6.078 1.316 -15.320 1.00 86.00 82 LEU A O 1
ATOM 601 N N . GLN A 1 83 ? -6.544 1.664 -17.491 1.00 85.88 83 GLN A N 1
ATOM 602 C CA . GLN A 1 83 ? -7.448 0.516 -17.599 1.00 85.88 83 GLN A CA 1
ATOM 603 C C . GLN A 1 83 ? -6.715 -0.811 -17.366 1.00 85.88 83 GLN A C 1
ATOM 605 O O . GLN A 1 83 ? -7.247 -1.709 -16.718 1.00 85.88 83 GLN A O 1
ATOM 610 N N . VAL A 1 84 ? -5.480 -0.931 -17.862 1.00 86.12 84 VAL A N 1
ATOM 611 C CA . VAL A 1 84 ? -4.638 -2.122 -17.685 1.00 86.12 84 VAL A CA 1
ATOM 612 C C . VAL A 1 84 ? -4.205 -2.257 -16.225 1.00 86.12 84 VAL A C 1
ATOM 614 O O . VAL A 1 84 ? -4.345 -3.332 -15.646 1.00 86.12 84 VAL A O 1
ATOM 617 N N . ILE A 1 85 ? -3.754 -1.160 -15.610 1.00 88.81 85 ILE A N 1
ATOM 618 C CA . ILE A 1 85 ? -3.336 -1.098 -14.201 1.00 88.81 85 ILE A CA 1
ATOM 619 C C . ILE A 1 85 ? -4.473 -1.560 -13.286 1.00 88.81 85 ILE A C 1
ATOM 621 O O . ILE A 1 85 ? -4.267 -2.428 -12.441 1.00 88.81 85 ILE A O 1
ATOM 625 N N . GLN A 1 86 ? -5.685 -1.040 -13.499 1.00 86.69 86 GLN A N 1
ATOM 626 C CA . GLN A 1 86 ? -6.866 -1.420 -12.722 1.00 86.69 86 GLN A CA 1
ATOM 627 C C . GLN A 1 86 ? -7.267 -2.876 -12.966 1.00 86.69 86 GLN A C 1
ATOM 629 O O . GLN A 1 86 ? -7.499 -3.624 -12.020 1.00 86.69 86 GLN A O 1
ATOM 634 N N . ARG A 1 87 ? -7.308 -3.311 -14.231 1.00 86.44 87 ARG A N 1
ATOM 635 C CA . ARG A 1 87 ? -7.729 -4.670 -14.601 1.00 86.44 87 ARG A CA 1
ATOM 636 C C . ARG A 1 87 ? -6.819 -5.759 -14.026 1.00 86.44 87 ARG A C 1
ATOM 638 O O . ARG A 1 87 ? -7.309 -6.837 -13.687 1.00 86.44 87 ARG A O 1
ATOM 645 N N . PHE A 1 88 ? -5.516 -5.498 -13.951 1.00 88.06 88 PHE A N 1
ATOM 646 C CA . PHE A 1 88 ? -4.522 -6.446 -13.440 1.00 88.06 88 PHE A CA 1
ATOM 647 C C . PHE A 1 88 ? -4.108 -6.182 -11.984 1.00 88.06 88 PHE A C 1
ATOM 649 O O . PHE A 1 88 ? -3.231 -6.880 -11.487 1.00 88.06 88 PHE A O 1
ATOM 656 N N . ASN A 1 89 ? -4.740 -5.218 -11.300 1.00 88.50 89 ASN A N 1
ATOM 657 C CA . ASN A 1 89 ? -4.393 -4.791 -9.940 1.00 88.50 89 ASN A CA 1
ATOM 658 C C . ASN A 1 89 ? -2.885 -4.521 -9.761 1.00 88.50 89 ASN A C 1
ATOM 660 O O . ASN A 1 89 ? -2.222 -5.039 -8.859 1.00 88.50 89 ASN A O 1
ATOM 664 N N . ILE A 1 90 ? -2.329 -3.720 -10.668 1.00 90.00 90 ILE A N 1
ATOM 665 C CA . ILE A 1 90 ? -0.926 -3.314 -10.620 1.00 90.00 90 ILE A CA 1
ATOM 666 C C . ILE A 1 90 ? -0.817 -2.089 -9.705 1.00 90.00 90 ILE A C 1
ATOM 668 O O . ILE A 1 90 ? -1.420 -1.050 -9.946 1.00 90.00 90 ILE A O 1
ATOM 672 N N . GLN A 1 91 ? -0.037 -2.208 -8.644 1.00 88.44 91 GLN A N 1
ATOM 673 C CA . GLN A 1 91 ? 0.170 -1.224 -7.592 1.00 88.44 91 GLN A CA 1
ATOM 674 C C . GLN A 1 91 ? 1.657 -0.885 -7.494 1.00 88.44 91 GLN A C 1
ATOM 676 O O . GLN A 1 91 ? 2.355 -1.285 -6.569 1.00 88.44 91 GLN A O 1
ATOM 681 N N . VAL A 1 92 ? 2.147 -0.098 -8.451 1.00 88.19 92 VAL A N 1
ATOM 682 C CA . VAL A 1 92 ? 3.564 0.306 -8.499 1.00 88.19 92 VAL A CA 1
ATOM 683 C C . VAL A 1 92 ? 3.977 1.118 -7.263 1.00 88.19 92 VAL A C 1
ATOM 685 O O . VAL A 1 92 ? 5.129 1.079 -6.857 1.00 88.19 92 VAL A O 1
ATOM 688 N N . ASN A 1 93 ? 3.033 1.828 -6.642 1.00 87.12 93 ASN A N 1
ATOM 689 C CA . ASN A 1 93 ? 3.277 2.629 -5.440 1.00 87.12 93 ASN A CA 1
ATOM 690 C C . ASN A 1 93 ? 3.285 1.800 -4.141 1.00 87.12 93 ASN A C 1
ATOM 692 O O . ASN A 1 93 ? 3.636 2.333 -3.093 1.00 87.12 93 ASN A O 1
ATOM 696 N N . ASN A 1 94 ? 2.892 0.524 -4.195 1.00 89.69 94 ASN A N 1
ATOM 697 C CA . ASN A 1 94 ? 2.889 -0.371 -3.044 1.00 89.69 94 ASN A CA 1
ATOM 698 C C . ASN A 1 94 ? 4.229 -1.118 -2.973 1.00 89.69 94 ASN A C 1
ATOM 700 O O . ASN A 1 94 ? 4.549 -1.930 -3.846 1.00 89.69 94 ASN A O 1
ATOM 704 N N . LEU A 1 95 ? 4.995 -0.874 -1.905 1.00 89.06 95 LEU A N 1
ATOM 705 C CA . LEU A 1 95 ? 6.340 -1.432 -1.719 1.00 89.06 95 LEU A CA 1
ATOM 706 C C . LEU A 1 95 ? 6.367 -2.965 -1.623 1.00 89.06 95 LEU A C 1
ATOM 708 O O . LEU A 1 95 ? 7.412 -3.569 -1.853 1.00 89.06 95 LEU A O 1
ATOM 712 N N . THR A 1 96 ? 5.235 -3.599 -1.302 1.00 89.19 96 THR A N 1
ATOM 713 C CA . THR A 1 96 ? 5.118 -5.065 -1.247 1.00 89.19 96 THR A CA 1
ATOM 714 C C . THR A 1 96 ? 4.982 -5.699 -2.634 1.00 89.19 96 THR A C 1
ATOM 716 O O . THR A 1 96 ? 5.355 -6.858 -2.808 1.00 89.19 96 THR A O 1
ATOM 719 N N . GLN A 1 97 ? 4.504 -4.946 -3.636 1.00 89.75 97 GLN A N 1
ATOM 720 C CA . GLN A 1 97 ? 4.393 -5.408 -5.023 1.00 89.75 97 GLN A CA 1
ATOM 721 C C . GLN A 1 97 ? 5.555 -4.907 -5.894 1.00 89.75 97 GLN A C 1
ATOM 723 O O . GLN A 1 97 ? 6.029 -5.626 -6.774 1.00 89.75 97 GLN A O 1
ATOM 728 N N . PHE A 1 98 ? 6.038 -3.688 -5.641 1.00 91.56 98 PHE A N 1
ATOM 729 C CA . PHE A 1 98 ? 7.172 -3.097 -6.341 1.00 91.56 98 PHE A CA 1
ATOM 730 C C . PHE A 1 98 ? 8.154 -2.471 -5.350 1.00 91.56 98 PHE A C 1
ATOM 732 O O . PHE A 1 98 ? 7.891 -1.426 -4.760 1.00 91.56 98 PHE A O 1
ATOM 739 N N . LEU A 1 99 ? 9.325 -3.095 -5.208 1.00 90.62 99 LEU A N 1
ATOM 740 C CA . LEU A 1 99 ? 10.367 -2.647 -4.290 1.00 90.62 99 LEU A CA 1
ATOM 741 C C . LEU A 1 99 ? 11.569 -2.078 -5.066 1.00 90.62 99 LEU A C 1
ATOM 743 O O . LEU A 1 99 ? 12.431 -2.844 -5.509 1.00 90.62 99 LEU A O 1
ATOM 747 N N . PRO A 1 100 ? 11.660 -0.749 -5.260 1.00 86.38 100 PRO A N 1
ATOM 748 C CA . PRO A 1 100 ? 12.823 -0.146 -5.893 1.00 86.38 100 PRO A CA 1
ATOM 749 C C . PRO A 1 100 ? 14.012 -0.105 -4.923 1.00 86.38 100 PRO A C 1
ATOM 751 O O . PRO A 1 100 ? 13.847 0.001 -3.707 1.00 86.38 100 PRO A O 1
ATOM 754 N N . GLN A 1 101 ? 15.226 -0.139 -5.481 1.00 81.94 101 GLN A N 1
ATOM 755 C CA . GLN A 1 101 ? 16.486 -0.191 -4.726 1.00 81.94 101 GLN A CA 1
ATOM 756 C C . GLN A 1 101 ? 16.596 0.910 -3.654 1.00 81.94 101 GLN A C 1
ATOM 758 O O . GLN A 1 101 ? 17.022 0.632 -2.535 1.00 81.94 101 GLN A O 1
ATOM 763 N N . ASP A 1 102 ? 16.159 2.132 -3.964 1.00 79.81 102 ASP A N 1
ATOM 764 C CA . ASP A 1 102 ? 16.279 3.289 -3.065 1.00 79.81 102 ASP A CA 1
ATOM 765 C C . ASP A 1 102 ? 15.233 3.306 -1.933 1.00 79.81 102 ASP A C 1
ATOM 767 O O . ASP A 1 102 ? 15.371 4.055 -0.969 1.00 79.81 102 ASP A O 1
ATOM 771 N N . ARG A 1 103 ? 14.196 2.458 -2.005 1.00 82.81 103 ARG A N 1
ATOM 772 C CA . ARG A 1 103 ? 13.101 2.391 -1.014 1.00 82.81 103 ARG A CA 1
ATOM 773 C C . ARG A 1 103 ? 13.174 1.156 -0.114 1.00 82.81 103 ARG A C 1
ATOM 775 O O . ARG A 1 103 ? 12.292 0.945 0.713 1.00 82.81 103 ARG A O 1
ATOM 782 N N . VAL A 1 104 ? 14.245 0.364 -0.208 1.00 85.25 104 VAL A N 1
ATOM 783 C CA . VAL A 1 104 ? 14.435 -0.841 0.623 1.00 85.25 104 VAL A CA 1
ATOM 784 C C . VAL A 1 104 ? 14.450 -0.499 2.117 1.00 85.25 104 VAL A C 1
ATOM 786 O O . VAL A 1 104 ? 13.896 -1.232 2.933 1.00 85.25 104 VAL A O 1
ATOM 789 N N . CYS A 1 105 ? 15.027 0.648 2.486 1.00 87.25 105 CYS A N 1
ATOM 790 C CA . CYS A 1 105 ? 15.025 1.114 3.872 1.00 87.25 105 CYS A CA 1
ATOM 791 C C . CYS A 1 105 ? 13.618 1.498 4.360 1.00 87.25 105 CYS A C 1
ATOM 793 O O . CYS A 1 105 ? 13.287 1.256 5.515 1.00 87.25 105 CYS A O 1
ATOM 795 N N . GLU A 1 106 ? 12.783 2.081 3.499 1.00 87.56 106 GLU A N 1
ATOM 796 C CA . GLU A 1 106 ? 11.405 2.447 3.853 1.00 87.56 106 GLU A CA 1
ATOM 797 C C . GLU A 1 106 ? 10.538 1.212 4.056 1.00 87.56 106 GLU A C 1
ATOM 799 O O . GLU A 1 106 ? 9.802 1.146 5.035 1.00 87.56 106 GLU A O 1
ATOM 804 N N . PHE A 1 107 ? 10.710 0.200 3.205 1.00 88.81 107 PHE A N 1
ATOM 805 C CA . PHE A 1 107 ? 10.079 -1.102 3.387 1.00 88.81 107 PHE A CA 1
ATOM 806 C C . PHE A 1 107 ? 10.443 -1.732 4.741 1.00 88.81 107 PHE A C 1
ATOM 808 O O . PHE A 1 107 ? 9.566 -2.195 5.462 1.00 88.81 107 PHE A O 1
ATOM 815 N N . ALA A 1 108 ? 11.718 -1.677 5.141 1.00 90.50 108 ALA A N 1
ATOM 816 C CA . ALA A 1 108 ? 12.169 -2.211 6.429 1.00 90.50 108 ALA A CA 1
ATOM 817 C C . ALA A 1 108 ? 11.653 -1.428 7.654 1.00 90.50 108 ALA A C 1
ATOM 819 O O . ALA A 1 108 ? 11.672 -1.951 8.766 1.00 90.50 108 ALA A O 1
ATOM 820 N N . LYS A 1 109 ? 11.211 -0.177 7.472 1.00 92.81 109 LYS A N 1
ATOM 821 C CA . LYS A 1 109 ? 10.633 0.657 8.539 1.00 92.81 109 LYS A CA 1
ATOM 822 C C . LYS A 1 109 ? 9.135 0.422 8.740 1.00 92.81 109 LYS A C 1
ATOM 824 O O . LYS A 1 109 ? 8.585 0.950 9.705 1.00 92.81 109 LYS A O 1
ATOM 829 N N . LEU A 1 110 ? 8.474 -0.317 7.846 1.00 90.44 110 LEU A N 1
ATOM 830 C CA . LEU A 1 110 ? 7.048 -0.600 7.970 1.00 90.44 110 LEU A CA 1
ATOM 831 C C . LEU A 1 110 ? 6.772 -1.409 9.237 1.00 90.44 110 LEU A C 1
ATOM 833 O O . LEU A 1 110 ? 7.445 -2.395 9.539 1.00 90.44 110 LEU A O 1
ATOM 837 N N . THR A 1 111 ? 5.745 -0.997 9.974 1.00 94.56 111 THR A N 1
ATOM 838 C CA . THR A 1 111 ? 5.245 -1.790 11.100 1.00 94.56 111 THR A CA 1
ATOM 839 C C . THR A 1 111 ? 4.593 -3.083 10.599 1.00 94.56 111 THR A C 1
ATOM 841 O O . THR A 1 111 ? 4.098 -3.115 9.470 1.00 94.56 111 THR A O 1
ATOM 844 N N . PRO A 1 112 ? 4.504 -4.140 11.429 1.00 93.75 112 PRO A N 1
ATOM 845 C CA . PRO A 1 112 ? 3.822 -5.376 11.040 1.00 93.75 112 PRO A CA 1
ATOM 846 C C . PRO A 1 112 ? 2.377 -5.160 10.559 1.00 93.75 112 PRO A C 1
ATOM 848 O O . PRO A 1 112 ? 1.939 -5.830 9.629 1.00 93.75 112 PRO A O 1
ATOM 851 N N . VAL A 1 113 ? 1.657 -4.196 11.148 1.00 91.00 113 VAL A N 1
ATOM 852 C CA . VAL A 1 113 ? 0.278 -3.853 10.756 1.00 91.00 113 VAL A CA 1
ATOM 853 C C . VAL A 1 113 ? 0.242 -3.193 9.376 1.00 91.00 113 VAL A C 1
ATOM 855 O O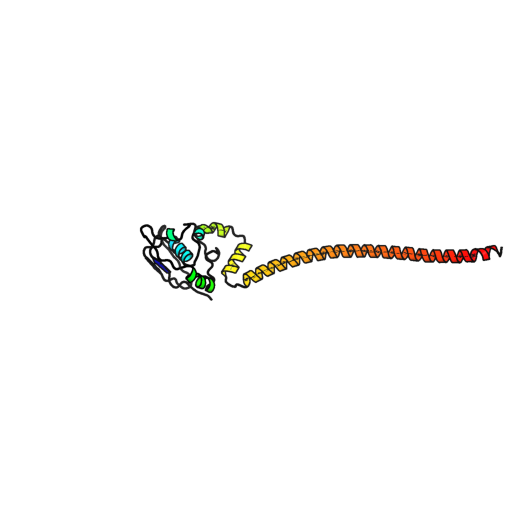 . VAL A 1 113 ? -0.532 -3.608 8.524 1.00 91.00 113 VAL A O 1
ATOM 858 N N . GLN A 1 114 ? 1.120 -2.223 9.113 1.00 91.25 114 GLN A N 1
ATOM 859 C CA . GLN A 1 114 ? 1.209 -1.594 7.790 1.00 91.25 114 GLN A CA 1
ATOM 860 C C . GLN A 1 114 ? 1.657 -2.586 6.715 1.00 91.25 114 GLN A C 1
ATOM 862 O O . GLN A 1 114 ? 1.143 -2.563 5.603 1.00 91.25 114 GLN A O 1
ATOM 867 N N . LEU A 1 115 ? 2.602 -3.473 7.041 1.00 92.94 115 LEU A N 1
ATOM 868 C CA . LEU A 1 115 ? 3.045 -4.514 6.120 1.00 92.94 115 LEU A CA 1
ATOM 869 C C . LEU A 1 115 ? 1.884 -5.442 5.745 1.00 92.94 115 LEU A C 1
ATOM 871 O O . LEU A 1 115 ? 1.758 -5.807 4.577 1.00 92.94 115 LEU A O 1
ATOM 875 N N . LEU A 1 116 ? 1.029 -5.787 6.713 1.00 91.62 116 LEU A N 1
ATOM 876 C CA . LEU A 1 116 ? -0.188 -6.553 6.467 1.00 91.62 116 LEU A CA 1
ATOM 877 C C . LEU A 1 116 ? -1.144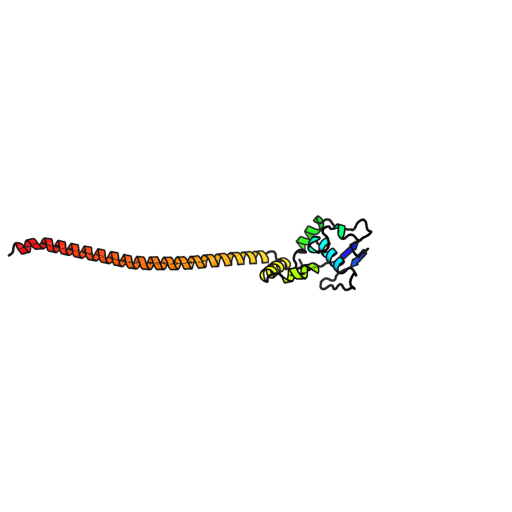 -5.790 5.543 1.00 91.62 116 LEU A C 1
ATOM 879 O O . LEU A 1 116 ? -1.513 -6.330 4.507 1.00 91.62 116 LEU A O 1
ATOM 883 N N . GLU A 1 117 ? -1.476 -4.534 5.850 1.00 90.19 117 GLU A N 1
ATOM 884 C CA . GLU A 1 117 ? -2.379 -3.715 5.025 1.00 90.19 117 GLU A CA 1
ATOM 885 C C . GLU A 1 117 ? -1.888 -3.571 3.575 1.00 90.19 117 GLU A C 1
ATOM 887 O O . GLU A 1 117 ? -2.662 -3.703 2.625 1.00 90.19 117 GLU A O 1
ATOM 892 N N . GLU A 1 118 ? -0.594 -3.315 3.379 1.00 89.88 118 GLU A N 1
ATOM 893 C CA . GLU A 1 118 ? -0.005 -3.220 2.042 1.00 89.88 118 GLU A CA 1
ATOM 894 C C . GLU A 1 118 ? -0.006 -4.580 1.330 1.00 89.88 118 GLU A C 1
ATOM 896 O O . GLU A 1 118 ? -0.296 -4.649 0.134 1.00 89.88 118 GLU A O 1
ATOM 901 N N . THR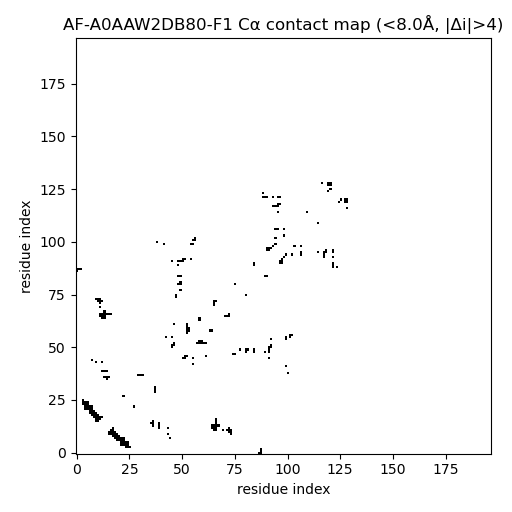 A 1 119 ? 0.222 -5.676 2.056 1.00 91.19 119 THR A N 1
ATOM 902 C CA . THR A 1 119 ? 0.136 -7.035 1.500 1.00 91.19 119 THR A CA 1
ATOM 903 C C . THR A 1 119 ? -1.293 -7.371 1.069 1.00 91.19 119 THR A C 1
ATOM 905 O O . THR A 1 119 ? -1.498 -7.870 -0.035 1.00 91.19 119 THR A O 1
ATOM 908 N N . GLU A 1 120 ? -2.297 -7.056 1.888 1.00 90.75 120 GLU A N 1
ATOM 909 C CA . GLU A 1 120 ? -3.712 -7.293 1.578 1.00 90.75 120 GLU A CA 1
ATOM 910 C C . GLU A 1 120 ? -4.140 -6.548 0.311 1.00 90.75 120 GLU A C 1
ATOM 912 O O . GLU A 1 120 ? -4.784 -7.126 -0.568 1.00 90.75 120 GLU A O 1
ATOM 917 N N . LYS A 1 121 ? -3.705 -5.289 0.161 1.00 88.38 121 LYS A N 1
ATOM 918 C CA . LYS A 1 121 ? -3.926 -4.512 -1.067 1.00 88.38 121 LYS A CA 1
ATOM 919 C C . LYS A 1 121 ? -3.248 -5.161 -2.279 1.00 88.38 121 LYS A C 1
ATOM 921 O O . LYS A 1 121 ? -3.835 -5.173 -3.365 1.00 88.38 121 LYS A O 1
ATOM 926 N N . ALA A 1 122 ? -2.041 -5.708 -2.118 1.00 88.31 122 ALA A N 1
ATOM 927 C CA . ALA A 1 122 ? -1.265 -6.298 -3.211 1.00 88.31 122 ALA A CA 1
ATOM 928 C C . ALA A 1 122 ? -1.805 -7.654 -3.697 1.00 88.31 122 ALA A C 1
ATOM 930 O O . ALA A 1 122 ? -1.710 -7.948 -4.891 1.00 88.31 122 ALA A O 1
ATOM 931 N N . VAL A 1 123 ? -2.393 -8.462 -2.805 1.00 85.19 123 VAL A N 1
ATOM 932 C CA . VAL A 1 123 ? -2.984 -9.779 -3.130 1.00 85.19 123 VAL A CA 1
ATOM 933 C C . VAL A 1 123 ? -4.155 -9.653 -4.115 1.00 85.19 123 VAL A C 1
ATOM 935 O O . VAL A 1 123 ? -4.409 -10.567 -4.901 1.00 85.19 123 VAL A O 1
ATOM 938 N N . GLY A 1 124 ? -4.813 -8.491 -4.145 1.00 73.94 124 GLY A N 1
ATOM 939 C CA . GLY A 1 124 ? -5.775 -8.123 -5.184 1.00 73.94 124 GLY A CA 1
ATOM 940 C C . GLY A 1 124 ? -7.195 -8.626 -4.985 1.00 73.94 124 GLY A C 1
ATOM 941 O O . GLY A 1 124 ? -7.985 -8.546 -5.925 1.00 73.94 124 GLY A O 1
ATOM 942 N N . ASP A 1 125 ? -7.529 -9.091 -3.781 1.00 83.00 125 ASP A N 1
ATOM 943 C CA . ASP A 1 125 ? -8.916 -9.224 -3.340 1.00 83.00 125 ASP A CA 1
ATOM 944 C C . ASP A 1 125 ? -9.404 -7.873 -2.778 1.00 83.00 125 ASP A C 1
ATOM 946 O O . ASP A 1 125 ? -8.936 -7.454 -1.716 1.00 83.00 125 ASP A O 1
ATOM 950 N N . PRO A 1 126 ? -10.341 -7.171 -3.448 1.00 79.88 126 PRO A N 1
ATOM 951 C CA . PRO A 1 126 ? -10.855 -5.893 -2.964 1.00 79.88 126 PRO A CA 1
ATOM 952 C C . PRO A 1 126 ? -11.646 -6.011 -1.656 1.00 79.88 126 PRO A C 1
ATOM 954 O O . PRO A 1 126 ? -11.806 -5.009 -0.962 1.00 79.88 126 PRO A O 1
ATOM 957 N N . GLN A 1 127 ? -12.169 -7.197 -1.320 1.00 86.81 127 GLN A N 1
ATOM 958 C CA . GLN A 1 127 ? -12.942 -7.394 -0.093 1.00 86.81 127 GLN A CA 1
ATOM 959 C C . GLN A 1 127 ? -12.048 -7.527 1.136 1.00 86.81 127 GLN A C 1
ATOM 961 O O . GLN A 1 127 ? -12.474 -7.145 2.223 1.00 86.81 127 GLN A O 1
ATOM 966 N N . LEU A 1 128 ? -10.821 -8.024 0.979 1.00 88.00 128 LEU A N 1
ATOM 967 C CA . LEU A 1 128 ? -9.946 -8.343 2.104 1.00 88.00 128 LEU A CA 1
ATOM 968 C C . LEU A 1 128 ? -9.593 -7.099 2.952 1.00 88.00 128 LEU A C 1
ATOM 970 O O . LEU A 1 128 ? -9.865 -7.130 4.154 1.00 88.00 128 LEU A O 1
ATOM 974 N N . PRO A 1 129 ? -9.140 -5.962 2.375 1.00 87.56 129 PRO A N 1
ATOM 975 C CA . PRO A 1 129 ? -8.920 -4.742 3.156 1.00 87.56 129 PRO A CA 1
ATOM 976 C C . PRO A 1 129 ? -10.206 -4.200 3.798 1.00 87.56 129 PRO A C 1
ATOM 978 O O . PRO A 1 129 ? -10.179 -3.683 4.911 1.00 87.56 129 PRO A O 1
ATOM 981 N N . ILE A 1 130 ? -11.353 -4.335 3.119 1.00 90.00 130 ILE A N 1
ATOM 982 C CA . ILE A 1 130 ? -12.653 -3.869 3.631 1.00 90.00 130 ILE A CA 1
ATOM 983 C C . ILE A 1 130 ? -13.055 -4.680 4.866 1.00 90.00 130 ILE A C 1
ATOM 985 O O . ILE A 1 130 ? -13.471 -4.114 5.877 1.00 90.00 130 ILE A O 1
ATOM 989 N N . GLN A 1 131 ? -12.908 -6.003 4.799 1.00 90.69 131 GLN A N 1
ATOM 990 C CA . GLN A 1 131 ? -13.184 -6.904 5.913 1.00 90.69 131 GLN A CA 1
ATOM 991 C C . GLN A 1 131 ? -12.251 -6.624 7.091 1.00 90.69 131 GLN A C 1
ATOM 993 O O . GLN A 1 131 ? -12.720 -6.552 8.227 1.00 90.69 131 GLN A O 1
ATOM 998 N N . HIS A 1 132 ? -10.960 -6.408 6.830 1.00 91.31 132 HIS A N 1
ATOM 999 C CA . HIS A 1 132 ? -9.997 -6.048 7.866 1.00 91.31 132 HIS A CA 1
ATOM 1000 C C . HIS A 1 132 ? -10.367 -4.718 8.548 1.00 91.31 132 HIS A C 1
ATOM 1002 O O . HIS A 1 132 ? -10.437 -4.664 9.777 1.00 91.31 132 HIS A O 1
ATOM 1008 N N . CYS A 1 133 ? -10.722 -3.674 7.789 1.00 89.50 133 CYS A N 1
ATOM 1009 C CA . CYS A 1 133 ? -11.212 -2.416 8.363 1.00 89.50 133 CYS A CA 1
ATOM 1010 C C . CYS A 1 133 ? -12.484 -2.610 9.207 1.00 89.50 133 CYS A C 1
ATOM 1012 O O . CYS A 1 133 ? -12.555 -2.111 10.331 1.00 89.50 133 CYS A O 1
ATOM 1014 N N . ALA A 1 134 ? -13.460 -3.380 8.715 1.00 93.12 134 ALA A N 1
ATOM 1015 C CA . ALA A 1 134 ? -14.691 -3.669 9.452 1.00 93.12 134 ALA A CA 1
ATOM 1016 C C . ALA A 1 134 ? -14.423 -4.433 10.763 1.00 93.12 134 ALA A C 1
ATOM 1018 O O . ALA A 1 134 ? -15.042 -4.154 11.791 1.00 93.12 134 ALA A O 1
ATOM 1019 N N . LEU A 1 135 ? -13.469 -5.370 10.759 1.00 93.69 135 LEU A N 1
ATOM 1020 C CA . LEU A 1 135 ? -13.023 -6.090 11.956 1.00 93.69 135 LEU A CA 1
ATOM 1021 C C . LEU A 1 135 ? -12.407 -5.143 12.996 1.00 93.69 135 LEU A C 1
ATOM 1023 O O . LEU A 1 135 ? -12.712 -5.261 14.186 1.00 93.69 135 LEU A O 1
ATOM 1027 N N . ILE A 1 136 ? -11.588 -4.180 12.562 1.00 93.50 136 ILE A N 1
ATOM 1028 C CA . ILE A 1 136 ? -10.999 -3.164 13.448 1.00 93.50 136 ILE A CA 1
ATOM 1029 C C . ILE A 1 136 ? -12.099 -2.321 14.105 1.00 93.50 136 ILE A C 1
ATOM 1031 O O . ILE A 1 136 ? -12.056 -2.085 15.316 1.00 93.50 136 ILE A O 1
ATOM 1035 N N . GLU A 1 137 ? -13.099 -1.883 13.340 1.00 94.81 137 GLU A N 1
ATOM 1036 C CA . GLU A 1 137 ? -14.230 -1.113 13.872 1.00 94.81 137 GLU A CA 1
ATOM 1037 C C . GLU A 1 137 ? -15.042 -1.919 14.884 1.00 94.81 137 GLU A C 1
ATOM 1039 O O . GLU A 1 137 ? -15.276 -1.449 16.000 1.00 94.81 137 GLU A O 1
ATOM 1044 N N . LYS A 1 138 ? -15.385 -3.170 14.556 1.00 94.00 138 LYS A N 1
ATOM 1045 C CA . LYS A 1 138 ? -16.108 -4.057 15.476 1.00 94.00 138 LYS A CA 1
ATOM 1046 C C . LYS A 1 138 ? -15.327 -4.318 16.761 1.00 94.00 138 LYS A C 1
ATOM 1048 O O . LYS A 1 138 ? -15.917 -4.324 17.837 1.00 94.00 138 LYS A O 1
ATOM 1053 N N . SER A 1 139 ? -14.005 -4.468 16.683 1.00 95.56 139 SER A N 1
ATOM 1054 C CA . SER A 1 139 ? -13.152 -4.605 17.870 1.00 95.56 139 SER A CA 1
ATOM 1055 C C . SER A 1 139 ? -13.203 -3.358 18.766 1.00 95.56 139 SER A C 1
ATOM 1057 O O . SER A 1 139 ? -13.302 -3.478 19.991 1.00 95.56 139 SER A O 1
ATOM 1059 N N . ARG A 1 140 ? -13.214 -2.152 18.178 1.00 95.62 140 ARG A N 1
ATOM 1060 C CA . ARG A 1 140 ? -13.378 -0.893 18.930 1.00 95.62 140 ARG A CA 1
ATOM 1061 C C . ARG A 1 140 ? -14.759 -0.778 19.572 1.00 95.62 140 ARG A C 1
ATOM 1063 O O . ARG A 1 140 ? -14.849 -0.413 20.742 1.00 95.62 140 ARG A O 1
ATOM 1070 N N . GLU A 1 141 ? -15.818 -1.104 18.834 1.00 95.75 141 GLU A N 1
ATOM 1071 C CA . GLU A 1 141 ? -17.192 -1.107 19.352 1.00 95.75 141 GLU A CA 1
ATOM 1072 C C . GLU A 1 141 ? -17.344 -2.072 20.529 1.00 95.75 141 GLU A C 1
ATOM 1074 O O . GLU A 1 141 ? -17.850 -1.677 21.580 1.00 95.75 141 GLU A O 1
ATOM 1079 N N . LEU A 1 142 ? -16.842 -3.304 20.392 1.00 95.75 142 LEU A N 1
ATOM 1080 C CA . LEU A 1 142 ? -16.863 -4.304 21.461 1.00 95.75 142 LEU A CA 1
ATOM 1081 C C . LEU A 1 142 ? -16.173 -3.788 22.723 1.00 95.75 142 LEU A C 1
ATOM 1083 O O . LEU A 1 142 ? -16.734 -3.900 23.811 1.00 95.75 142 LEU A O 1
ATOM 1087 N N . LYS A 1 143 ? -15.002 -3.156 22.583 1.00 95.94 143 LYS A N 1
ATOM 1088 C CA . LYS A 1 143 ? -14.275 -2.577 23.718 1.00 95.94 143 LYS A CA 1
ATOM 1089 C C . LYS A 1 143 ? -15.070 -1.465 24.412 1.00 95.94 143 LYS A C 1
ATOM 1091 O O . LYS A 1 143 ? -15.104 -1.412 25.639 1.00 95.94 143 LYS A O 1
ATOM 1096 N N . ASN A 1 144 ? -15.735 -0.598 23.650 1.00 95.94 144 ASN A N 1
ATOM 1097 C CA . ASN A 1 144 ? -16.565 0.476 24.206 1.00 95.94 144 ASN A CA 1
ATOM 1098 C C . ASN A 1 144 ? -17.798 -0.068 24.938 1.00 95.94 144 ASN A C 1
ATOM 1100 O O . ASN A 1 144 ? -18.112 0.385 26.039 1.00 95.94 144 ASN A O 1
ATOM 1104 N N . ILE A 1 145 ? -18.478 -1.055 24.349 1.00 95.12 145 ILE A N 1
ATOM 1105 C CA . ILE A 1 145 ? -19.631 -1.717 24.969 1.00 95.12 145 ILE A CA 1
ATOM 1106 C C . ILE A 1 145 ? -19.198 -2.417 26.256 1.00 95.12 145 ILE A C 1
ATOM 1108 O O . ILE A 1 145 ? -19.871 -2.278 27.272 1.00 95.12 145 ILE A O 1
ATOM 1112 N N . GLN A 1 146 ? -18.054 -3.101 26.246 1.00 96.44 146 GLN A N 1
ATOM 1113 C CA . GLN A 1 146 ? -17.523 -3.791 27.419 1.00 96.44 146 GLN A CA 1
ATOM 1114 C C . GLN A 1 146 ? -17.285 -2.828 28.592 1.00 96.44 146 GLN A C 1
ATOM 1116 O O . GLN A 1 146 ? -17.742 -3.101 29.700 1.00 96.44 146 GLN A O 1
ATOM 1121 N N . LEU A 1 147 ? -16.691 -1.656 28.336 1.00 96.00 147 LEU A N 1
ATOM 1122 C CA . LEU A 1 147 ? -16.529 -0.606 29.351 1.00 96.00 147 LEU A CA 1
ATOM 1123 C C . LEU A 1 147 ? -17.874 -0.048 29.846 1.00 96.00 147 LEU A C 1
ATOM 1125 O O . LEU A 1 147 ? -18.023 0.272 31.024 1.00 96.00 147 LEU A O 1
ATOM 1129 N N . SER A 1 148 ? -18.867 0.085 28.962 1.00 95.06 148 SER A N 1
ATOM 1130 C CA . SER A 1 148 ? -20.205 0.540 29.358 1.00 95.06 148 SER A CA 1
ATOM 1131 C C . SER A 1 148 ? -20.937 -0.490 30.217 1.00 95.06 148 SER A C 1
ATOM 1133 O O . SER A 1 148 ? -21.634 -0.106 31.153 1.00 95.06 148 SER A O 1
ATOM 1135 N N . VAL A 1 149 ? -20.801 -1.781 29.904 1.00 96.56 149 VAL A N 1
ATOM 1136 C CA . VAL A 1 149 ? -21.395 -2.877 30.680 1.00 96.56 149 VAL A CA 1
ATOM 1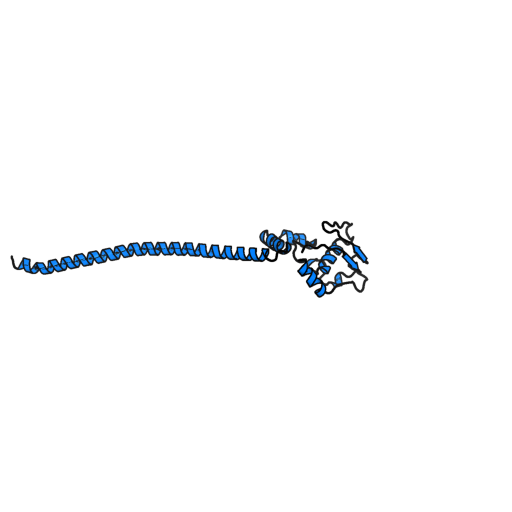137 C C . VAL A 1 149 ? -20.807 -2.905 32.086 1.00 96.56 149 VAL A C 1
ATOM 1139 O O . VAL A 1 149 ? -21.561 -3.025 33.048 1.00 96.56 149 VAL A O 1
ATOM 1142 N N . GLU A 1 150 ? -19.493 -2.726 32.213 1.00 95.75 150 GLU A N 1
ATOM 1143 C CA . GLU A 1 150 ? -18.803 -2.688 33.504 1.00 95.75 150 GLU A CA 1
ATOM 1144 C C . GLU A 1 150 ? -19.311 -1.529 34.382 1.00 95.75 150 GLU A C 1
ATOM 1146 O O . GLU A 1 150 ? -19.790 -1.758 35.493 1.00 95.75 150 GLU A O 1
ATOM 1151 N N . ARG A 1 151 ? -19.368 -0.304 33.837 1.00 95.75 151 ARG A N 1
ATOM 1152 C CA . ARG A 1 151 ? -19.911 0.880 34.541 1.00 95.75 151 ARG A CA 1
ATOM 1153 C C . ARG A 1 151 ? -21.382 0.736 34.932 1.00 95.75 151 ARG A C 1
ATOM 1155 O O . ARG A 1 151 ? -21.787 1.117 36.033 1.00 95.75 151 ARG A O 1
ATOM 1162 N N . ASN A 1 152 ? -22.205 0.202 34.031 1.00 95.56 152 ASN A N 1
ATOM 1163 C CA . ASN A 1 152 ? -23.620 -0.033 34.317 1.00 95.56 152 ASN A CA 1
ATOM 1164 C C . ASN A 1 152 ? -23.794 -1.102 35.402 1.00 95.56 152 ASN A C 1
ATOM 1166 O O . ASN A 1 152 ? -24.691 -0.977 36.233 1.00 95.56 152 ASN A O 1
ATOM 1170 N N . GLY A 1 153 ? -22.926 -2.117 35.430 1.00 95.88 153 GLY A N 1
ATOM 1171 C CA . GLY A 1 153 ? -22.887 -3.128 36.485 1.00 95.88 153 GLY A CA 1
ATOM 1172 C C . GLY A 1 153 ? -22.572 -2.529 37.856 1.00 95.88 153 GLY A C 1
ATOM 1173 O O . GLY A 1 153 ? -23.286 -2.802 38.821 1.00 95.88 153 GLY A O 1
ATOM 1174 N N . GLU A 1 154 ? -21.565 -1.658 37.942 1.00 95.75 154 GLU A N 1
ATOM 1175 C CA . GLU A 1 154 ? -21.238 -0.924 39.175 1.00 95.75 154 GLU A CA 1
ATOM 1176 C C . GLU A 1 154 ? -22.416 -0.068 39.654 1.00 95.75 154 GLU A C 1
ATOM 1178 O O . GLU A 1 154 ? -22.819 -0.145 40.815 1.00 95.75 154 GLU A O 1
ATOM 1183 N N . THR A 1 155 ? -23.021 0.688 38.737 1.00 95.38 155 THR A N 1
ATOM 1184 C CA . THR A 1 155 ? -24.180 1.547 39.020 1.00 95.38 155 THR A CA 1
ATOM 1185 C C . THR A 1 155 ? -25.366 0.718 39.517 1.00 95.38 155 THR A C 1
ATOM 1187 O O . THR A 1 155 ? -25.991 1.055 40.521 1.00 95.38 155 THR A O 1
ATOM 1190 N N . LEU A 1 156 ? -25.662 -0.410 38.865 1.00 95.25 156 LEU A N 1
ATOM 1191 C CA . LEU A 1 156 ? -26.741 -1.313 39.270 1.00 95.25 156 LEU A CA 1
ATOM 1192 C C . LEU A 1 156 ? -26.520 -1.860 40.685 1.00 95.25 156 LEU A C 1
ATOM 1194 O O . LEU A 1 156 ? -27.466 -1.931 41.468 1.00 95.25 156 LEU A O 1
ATOM 1198 N N . ASN A 1 157 ? -25.284 -2.226 41.026 1.00 95.75 157 ASN A N 1
ATOM 1199 C CA . ASN A 1 157 ? -24.950 -2.705 42.365 1.00 95.75 157 ASN A CA 1
ATOM 1200 C C . ASN A 1 157 ? -25.139 -1.612 43.426 1.00 95.75 157 ASN A C 1
ATOM 1202 O O . ASN A 1 157 ? -25.672 -1.900 44.497 1.00 95.75 157 ASN A O 1
ATOM 1206 N N . GLN A 1 158 ? -24.784 -0.361 43.117 1.00 95.88 158 GLN A N 1
ATOM 1207 C CA . GLN A 1 158 ? -25.032 0.784 44.002 1.00 95.88 158 GLN A CA 1
ATOM 1208 C C . GLN A 1 158 ? -26.533 1.003 44.242 1.00 95.88 158 GLN A C 1
ATOM 1210 O O . GLN A 1 158 ? -26.963 1.098 45.391 1.00 95.88 158 GLN A O 1
ATOM 1215 N N . TRP A 1 159 ? -27.349 1.013 43.181 1.00 92.94 159 TRP A N 1
ATOM 1216 C CA . TRP A 1 159 ? -28.805 1.161 43.309 1.00 92.94 159 TRP A CA 1
ATOM 1217 C C . TRP A 1 159 ? -29.447 0.008 44.077 1.00 92.94 159 TRP A C 1
ATOM 1219 O O . TRP A 1 159 ? -30.343 0.239 44.884 1.00 92.94 159 TRP A O 1
ATOM 1229 N N . ARG A 1 160 ? -28.979 -1.231 43.877 1.00 95.88 160 ARG A N 1
ATOM 1230 C CA . ARG A 1 160 ? -29.450 -2.395 44.644 1.00 95.88 160 ARG A CA 1
ATOM 1231 C C . ARG A 1 160 ? -29.142 -2.262 46.133 1.00 95.88 160 ARG A C 1
ATOM 1233 O O . ARG A 1 160 ? -30.011 -2.552 46.953 1.00 95.88 160 ARG A O 1
ATOM 1240 N N . ALA A 1 161 ? -27.938 -1.806 46.481 1.00 94.94 161 ALA A N 1
ATOM 1241 C CA . ALA A 1 161 ? -27.561 -1.561 47.870 1.00 94.94 161 ALA A CA 1
ATOM 1242 C C . ALA A 1 161 ? -28.453 -0.483 48.504 1.00 94.94 161 ALA A C 1
ATOM 1244 O O . ALA A 1 161 ? -29.010 -0.705 49.577 1.00 94.94 161 ALA A O 1
ATOM 1245 N N . LEU A 1 162 ? -28.668 0.632 47.799 1.00 95.31 162 LEU A N 1
ATOM 1246 C CA . LEU A 1 162 ? -29.532 1.715 48.267 1.00 95.31 162 LEU A CA 1
ATOM 1247 C C . LEU A 1 162 ? -30.989 1.266 48.433 1.00 95.31 162 LEU A C 1
ATOM 1249 O O . LEU A 1 162 ? -31.614 1.583 49.439 1.00 95.31 162 LEU A O 1
ATOM 1253 N N . ASN A 1 163 ? -31.527 0.502 47.479 1.00 94.88 163 ASN A N 1
ATOM 1254 C CA . ASN A 1 163 ? -32.891 -0.016 47.572 1.00 94.88 163 ASN A CA 1
ATOM 1255 C C . ASN A 1 163 ? -33.060 -0.931 48.794 1.00 94.88 163 ASN A C 1
ATOM 1257 O O . ASN A 1 163 ? -34.050 -0.827 49.507 1.00 94.88 163 ASN A O 1
ATOM 1261 N N . THR A 1 164 ? -32.050 -1.756 49.086 1.00 95.06 164 THR A N 1
ATOM 1262 C CA . THR A 1 164 ? -32.035 -2.619 50.278 1.00 95.06 164 THR A CA 1
ATOM 1263 C C . THR A 1 164 ? -32.017 -1.803 51.578 1.00 95.06 164 THR A C 1
ATOM 1265 O O . THR A 1 164 ? -32.597 -2.222 52.578 1.00 95.06 164 THR A O 1
ATOM 1268 N N . GLU A 1 165 ? -31.347 -0.647 51.607 1.00 93.62 165 GLU A N 1
ATOM 1269 C CA . GLU A 1 165 ? -31.394 0.254 52.768 1.00 93.62 165 GLU A CA 1
ATOM 1270 C C . GLU A 1 165 ? -32.745 0.960 52.900 1.00 93.62 165 GLU A C 1
ATOM 1272 O O . GLU A 1 165 ? -33.324 0.965 53.984 1.00 93.62 165 GLU A O 1
ATOM 1277 N N . LEU A 1 166 ? -33.290 1.491 51.805 1.00 93.25 166 LEU A N 1
ATOM 1278 C CA . LEU A 1 166 ? -34.594 2.157 51.807 1.00 93.25 166 LEU A CA 1
ATOM 1279 C C . LEU A 1 166 ? -35.730 1.213 52.214 1.00 93.25 166 LEU A C 1
ATOM 1281 O O . LEU A 1 166 ? -36.631 1.627 52.938 1.00 93.25 166 LEU A O 1
ATOM 1285 N N . GLU A 1 167 ? -35.681 -0.056 51.808 1.00 93.56 167 GLU A N 1
ATOM 1286 C CA . GLU A 1 167 ? -36.646 -1.071 52.246 1.00 93.56 167 GLU A CA 1
ATOM 1287 C C . GLU A 1 167 ? -36.655 -1.225 53.775 1.00 93.56 167 GLU A C 1
ATOM 1289 O O . GLU A 1 167 ? -37.727 -1.270 54.383 1.00 93.56 167 GLU A O 1
ATOM 1294 N N . LYS A 1 168 ? -35.481 -1.200 54.421 1.00 93.62 168 LYS A N 1
ATOM 1295 C CA . LYS A 1 168 ? -35.382 -1.222 55.891 1.00 93.62 168 LYS A CA 1
ATOM 1296 C C . LYS A 1 168 ? -35.961 0.044 56.517 1.00 93.62 168 LYS A C 1
ATOM 1298 O O . LYS A 1 168 ? -36.557 -0.016 57.590 1.00 93.62 168 LYS A O 1
ATOM 1303 N N . ASP A 1 169 ? -35.778 1.200 55.888 1.00 92.12 169 ASP A N 1
ATOM 1304 C CA . ASP A 1 169 ? -36.318 2.471 56.384 1.00 92.12 169 ASP A CA 1
ATOM 1305 C C . ASP A 1 169 ? -37.843 2.495 56.314 1.00 92.12 169 ASP A C 1
ATOM 1307 O O . ASP A 1 169 ? -38.499 2.890 57.281 1.00 92.12 169 ASP A O 1
ATOM 1311 N N . VAL A 1 170 ? -38.407 2.004 55.209 1.00 94.56 170 VAL A N 1
ATOM 1312 C CA . VAL A 1 170 ? -39.853 1.831 55.035 1.00 94.56 170 VAL A CA 1
ATOM 1313 C C . VAL A 1 170 ? -40.412 0.898 56.109 1.00 94.56 170 VAL A C 1
ATOM 1315 O O . VAL A 1 170 ? -41.406 1.233 56.754 1.00 94.56 170 VAL A O 1
ATOM 1318 N N . GLU A 1 171 ? -39.746 -0.229 56.371 1.00 92.81 171 GLU A N 1
ATOM 1319 C CA . GLU A 1 171 ? -40.164 -1.170 57.413 1.00 92.81 171 GLU A CA 1
ATOM 1320 C C . GLU A 1 171 ? -40.154 -0.521 58.810 1.00 92.81 171 GLU A C 1
ATOM 1322 O O . GLU A 1 171 ? -41.116 -0.654 59.572 1.00 92.81 171 GLU A O 1
ATOM 1327 N N . ARG A 1 172 ? -39.119 0.272 59.129 1.00 91.56 172 ARG A N 1
ATOM 1328 C CA . ARG A 1 172 ? -39.032 1.029 60.392 1.00 91.56 172 ARG A CA 1
ATOM 1329 C C . ARG A 1 172 ? -40.166 2.043 60.553 1.00 91.56 172 ARG A C 1
ATOM 1331 O O . ARG A 1 172 ? -40.701 2.193 61.655 1.00 91.56 172 ARG A O 1
ATOM 1338 N N . VAL A 1 173 ? -40.530 2.753 59.485 1.00 92.25 173 VAL A N 1
ATOM 1339 C CA . VAL A 1 173 ? -41.649 3.710 59.508 1.00 92.25 173 VAL A CA 1
ATOM 1340 C C . VAL A 1 173 ? -42.973 2.981 59.723 1.00 92.25 173 VAL A C 1
ATOM 1342 O O . VAL A 1 173 ? -43.735 3.378 60.604 1.00 92.25 173 VAL A O 1
ATOM 1345 N N . CYS A 1 174 ? -43.201 1.876 59.012 1.00 91.88 174 CYS A N 1
ATOM 1346 C CA . CYS A 1 174 ? -44.411 1.067 59.152 1.00 91.88 174 CYS A CA 1
ATOM 1347 C C . CYS A 1 174 ? -44.590 0.554 60.595 1.00 91.88 174 CYS A C 1
ATOM 1349 O O . CYS A 1 174 ? -45.654 0.717 61.194 1.00 91.88 174 CYS A O 1
ATOM 1351 N N . GLN A 1 175 ? -43.526 0.029 61.216 1.00 92.12 175 GLN A N 1
ATOM 1352 C CA . GLN A 1 175 ? -43.561 -0.409 62.621 1.00 92.12 175 GLN A CA 1
ATOM 1353 C C . GLN A 1 175 ? -43.886 0.738 63.591 1.00 92.12 175 GLN A C 1
ATOM 1355 O O . GLN A 1 175 ? -44.610 0.559 64.576 1.00 92.12 175 GLN A O 1
ATOM 1360 N N . ARG A 1 176 ? -43.357 1.942 63.333 1.00 92.19 176 ARG A N 1
ATOM 1361 C CA . ARG A 1 176 ? -43.649 3.127 64.150 1.00 92.19 176 ARG A CA 1
ATOM 1362 C C . ARG A 1 176 ? -45.123 3.517 64.062 1.00 92.19 176 ARG A C 1
ATOM 1364 O O . ARG A 1 176 ? -45.708 3.861 65.091 1.00 92.19 176 ARG A O 1
ATOM 1371 N N . GLU A 1 177 ? -45.713 3.471 62.871 1.00 92.38 177 GLU A N 1
ATOM 1372 C CA . GLU A 1 177 ? -47.135 3.766 62.668 1.00 92.38 177 GLU A CA 1
ATOM 1373 C C . GLU A 1 177 ? -48.028 2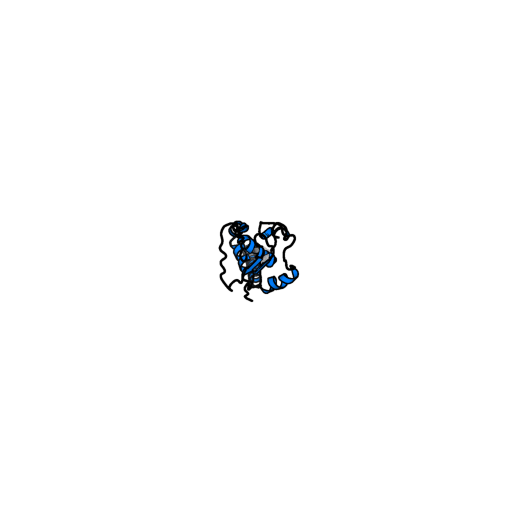.796 63.451 1.00 92.38 177 GLU A C 1
ATOM 1375 O O . GLU A 1 177 ? -48.922 3.251 64.172 1.00 92.38 177 GLU A O 1
ATOM 1380 N N . GLU A 1 178 ? -47.727 1.493 63.431 1.00 91.94 178 GLU A N 1
ATOM 1381 C CA . GLU A 1 178 ? -48.454 0.482 64.215 1.00 91.94 178 GLU A CA 1
ATOM 1382 C C . GLU A 1 178 ? -48.383 0.733 65.730 1.00 91.94 178 GLU A C 1
ATOM 1384 O O . GLU A 1 178 ? -49.385 0.638 66.453 1.00 91.94 178 GLU A O 1
ATOM 1389 N N . LEU A 1 179 ? -47.193 1.068 66.243 1.00 91.00 179 LEU A N 1
ATOM 1390 C CA . LEU A 1 179 ? -47.007 1.390 67.659 1.00 91.00 179 LEU A CA 1
ATOM 1391 C C . LEU A 1 179 ? -47.795 2.641 68.056 1.00 91.00 179 LEU A C 1
ATOM 1393 O O . LEU A 1 179 ? -48.426 2.653 69.116 1.00 91.00 179 LEU A O 1
ATOM 1397 N N . LEU A 1 180 ? -47.808 3.672 67.207 1.00 90.94 180 LEU A N 1
ATOM 1398 C CA . LEU A 1 180 ? -48.607 4.877 67.433 1.00 90.94 180 LEU A CA 1
ATOM 1399 C C . LEU A 1 180 ? -50.104 4.556 67.476 1.00 90.94 180 LEU A C 1
ATOM 1401 O O . LEU A 1 180 ? -50.790 5.033 68.384 1.00 90.94 180 LEU A O 1
ATOM 1405 N N . THR A 1 181 ? -50.595 3.684 66.589 1.00 90.81 181 THR A N 1
ATOM 1406 C CA . THR A 1 181 ? -52.006 3.256 66.609 1.00 90.81 181 THR A CA 1
ATOM 1407 C C . THR A 1 181 ? -52.346 2.520 67.909 1.00 90.81 181 THR A C 1
ATOM 1409 O O . THR A 1 181 ? -53.387 2.766 68.529 1.00 90.81 181 THR A O 1
ATOM 1412 N N . LYS A 1 182 ? -51.444 1.650 68.390 1.00 90.19 182 LYS A N 1
ATOM 1413 C CA . LYS A 1 182 ? -51.584 0.981 69.697 1.00 90.19 182 LYS A CA 1
ATOM 1414 C C . LYS A 1 182 ? -51.633 1.982 70.847 1.00 90.19 182 LYS A C 1
ATOM 1416 O O . LYS A 1 182 ? -52.520 1.867 71.697 1.00 90.19 182 LYS A O 1
ATOM 1421 N N . VAL A 1 183 ? -50.727 2.961 70.872 1.00 90.62 183 VAL A N 1
ATOM 1422 C CA . VAL A 1 183 ? -50.697 4.021 71.893 1.00 90.62 183 VAL A CA 1
ATOM 1423 C C . VAL A 1 183 ? -51.998 4.818 71.890 1.00 90.62 183 VAL A C 1
ATOM 1425 O 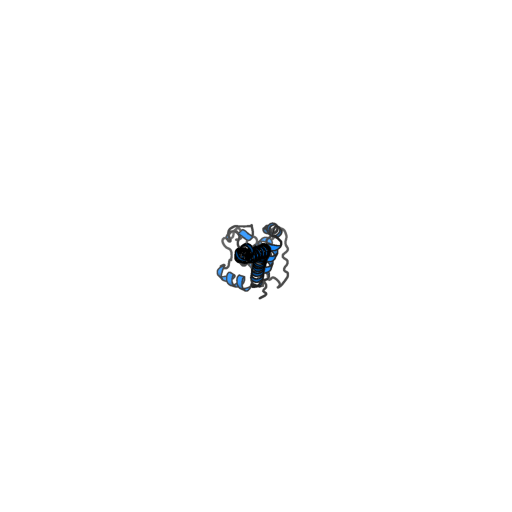O . VAL A 1 183 ? -52.564 5.051 72.957 1.00 90.62 183 VAL A O 1
ATOM 1428 N N . GLU A 1 184 ? -52.515 5.195 70.722 1.00 90.50 184 GLU A N 1
ATOM 1429 C CA . GLU A 1 184 ? -53.814 5.863 70.610 1.00 90.50 184 GLU A CA 1
ATOM 1430 C C . GLU A 1 184 ? -54.959 5.008 71.159 1.00 90.50 184 GLU A C 1
ATOM 1432 O O . GLU A 1 184 ? -55.790 5.504 71.923 1.00 90.50 184 GLU A O 1
ATOM 1437 N N . SER A 1 185 ? -54.983 3.710 70.839 1.00 88.06 185 SER A N 1
ATOM 1438 C CA . SER A 1 185 ? -55.996 2.792 71.372 1.00 88.06 185 SER A CA 1
ATOM 1439 C C . SER A 1 185 ? -55.934 2.689 72.903 1.00 88.06 185 SER A C 1
ATOM 1441 O O . SER A 1 185 ? -56.970 2.686 73.568 1.00 88.06 185 SER A O 1
ATOM 1443 N N . MET A 1 186 ? -54.727 2.667 73.481 1.00 83.00 186 MET A N 1
ATOM 1444 C CA . MET A 1 186 ? -54.520 2.623 74.929 1.00 83.00 186 MET A CA 1
ATOM 1445 C C . MET A 1 186 ? -54.901 3.948 75.593 1.00 83.00 186 MET A C 1
ATOM 1447 O O . MET A 1 186 ? -55.566 3.939 76.627 1.00 83.00 186 MET A O 1
ATOM 1451 N N . LYS A 1 187 ? -54.579 5.091 74.971 1.00 85.38 187 LYS A N 1
ATOM 1452 C CA . LYS A 1 187 ? -55.030 6.413 75.431 1.00 85.38 187 LYS A CA 1
ATOM 1453 C C . LYS A 1 187 ? -56.553 6.514 75.475 1.00 85.38 187 LYS A C 1
ATOM 1455 O O . LYS A 1 187 ? -57.073 7.053 76.443 1.00 85.38 187 LYS A O 1
ATOM 1460 N N . LYS A 1 188 ? -57.273 5.957 74.494 1.00 84.31 188 LYS A N 1
ATOM 1461 C CA . LYS A 1 188 ? -58.750 5.909 74.503 1.00 84.31 188 LYS A CA 1
ATOM 1462 C C . LYS A 1 188 ? -59.321 5.036 75.632 1.00 84.31 188 LYS A C 1
ATOM 1464 O O . LYS A 1 188 ? -60.423 5.303 76.099 1.00 84.31 188 LYS A O 1
ATOM 1469 N N . LYS A 1 189 ? -58.581 4.021 76.094 1.00 82.44 189 LYS A N 1
ATOM 1470 C CA . LYS A 1 189 ? -58.965 3.15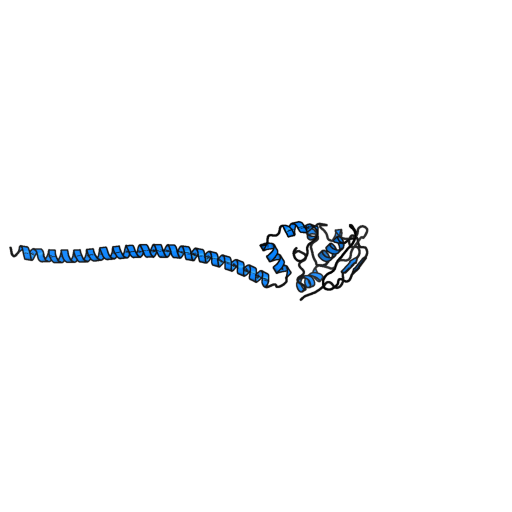0 77.225 1.00 82.44 189 LYS A CA 1
ATOM 1471 C C . LYS A 1 189 ? -58.610 3.740 78.598 1.00 82.44 189 LYS A C 1
ATOM 1473 O O . LYS A 1 189 ? -59.178 3.328 79.604 1.00 82.44 189 LYS A O 1
ATOM 1478 N N . LEU A 1 190 ? -57.705 4.718 78.653 1.00 79.88 190 LEU A N 1
ATOM 1479 C CA . LEU A 1 190 ? -57.234 5.346 79.892 1.00 79.88 190 LEU A CA 1
ATOM 1480 C C . LEU A 1 190 ? -58.344 6.029 80.732 1.00 79.88 190 LEU A C 1
ATOM 1482 O O . LEU A 1 190 ? -58.323 5.866 81.952 1.00 79.88 190 LEU A O 1
ATOM 1486 N N . PRO A 1 191 ? -59.323 6.758 80.151 1.00 77.38 191 PRO A N 1
ATOM 1487 C CA . PRO A 1 191 ? -60.416 7.371 80.911 1.00 77.38 191 PRO A CA 1
ATOM 1488 C C . PRO A 1 191 ? -61.318 6.343 81.599 1.00 77.38 191 PRO A C 1
ATOM 1490 O O . PRO A 1 191 ? -61.776 6.588 82.709 1.00 77.38 191 PRO A O 1
ATOM 1493 N N . TRP A 1 192 ? -61.525 5.180 80.973 1.00 72.25 192 TRP A N 1
ATOM 1494 C CA . TRP A 1 192 ? -62.331 4.092 81.536 1.00 72.25 192 TRP A CA 1
ATOM 1495 C C . TRP A 1 192 ? -61.696 3.500 82.796 1.00 72.25 192 TRP A C 1
ATOM 1497 O O . TRP A 1 192 ? -62.392 3.236 83.766 1.00 72.25 192 TRP A O 1
ATOM 1507 N N . LEU A 1 193 ? -60.368 3.359 82.816 1.00 68.44 193 LEU A N 1
ATOM 1508 C CA . LEU A 1 193 ? -59.638 2.888 83.998 1.00 68.44 193 LEU A CA 1
ATOM 1509 C C . LEU A 1 193 ? -59.647 3.907 85.145 1.00 68.44 193 LEU A C 1
ATOM 1511 O O . LEU A 1 193 ? -59.737 3.505 86.297 1.00 68.44 193 LEU A O 1
ATOM 1515 N N . LYS A 1 194 ? -59.591 5.211 84.842 1.00 71.50 194 LYS A N 1
ATOM 1516 C CA . LYS A 1 194 ? -59.647 6.279 85.858 1.00 71.50 194 LYS A CA 1
ATOM 1517 C C . LYS A 1 194 ? -61.043 6.513 86.444 1.00 71.50 194 LYS A C 1
ATOM 1519 O O . LYS A 1 194 ? -61.144 7.136 87.490 1.00 71.50 194 LYS A O 1
ATOM 1524 N N . ALA A 1 195 ? -62.100 6.067 85.768 1.00 61.44 195 ALA A N 1
ATOM 1525 C CA . ALA A 1 195 ? -63.478 6.176 86.250 1.00 61.44 195 ALA A CA 1
ATOM 1526 C C . ALA A 1 195 ? -63.914 4.982 87.127 1.00 61.44 195 ALA A C 1
ATOM 1528 O O . ALA A 1 195 ? -64.956 5.054 87.770 1.00 61.44 195 ALA A O 1
ATOM 1529 N N . CYS A 1 196 ? -63.140 3.890 87.144 1.00 52.94 196 CYS A N 1
ATOM 1530 C CA . CYS A 1 196 ? -63.416 2.678 87.927 1.00 52.94 196 CYS A CA 1
ATOM 1531 C C . CYS A 1 196 ? -62.541 2.536 89.192 1.00 52.94 196 CYS A C 1
ATOM 1533 O O . CYS A 1 196 ? -62.564 1.479 89.820 1.00 52.94 196 CYS A O 1
ATOM 1535 N N . SER A 1 197 ? -61.781 3.574 89.552 1.00 45.44 197 SER A N 1
ATOM 1536 C CA . SER A 1 197 ? -61.009 3.711 90.799 1.00 45.44 197 SER A CA 1
ATOM 1537 C C . SER A 1 197 ? -61.576 4.842 91.640 1.00 45.44 197 SER A C 1
ATOM 1539 O O . SER A 1 197 ? -61.745 4.645 92.859 1.00 45.44 197 SER A O 1
#

Solvent-accessible surface area (backbone atoms only — not comparable to full-atom values): 11685 Å² total; per-residue (Å²): 108,93,83,61,64,64,66,49,77,45,44,27,38,49,79,37,65,69,46,78,49,65,55,56,84,70,87,72,86,89,84,74,64,91,88,70,35,68,68,50,52,54,50,48,53,35,49,71,63,68,33,58,43,69,76,66,73,76,44,86,48,75,72,75,44,35,15,87,95,53,96,66,56,79,81,77,64,62,77,75,44,49,61,53,29,62,65,56,55,59,47,54,86,38,60,81,71,36,73,51,86,87,45,53,67,59,61,72,67,50,48,76,66,55,49,47,55,48,43,40,62,54,74,58,50,80,59,54,53,53,52,52,52,51,50,53,51,51,54,53,51,51,53,52,50,51,55,49,52,52,52,50,51,54,51,51,52,53,53,51,52,49,50,57,51,49,53,52,52,52,51,53,49,54,56,50,53,53,52,50,53,50,50,52,57,49,58,68,49,46,63,62,59,66,73,75,111

Sequence (197 aa):
MPGNIIEIELQNFMTFNHLKCKPGSRLNLVIGPNGSGKSSLVCAIALGLGGEPQLLGRATSVGAYVKRGEESGKAVPKKDILQVIQRFNIQVNNLTQFLPQDRVCEFAKLTPVQLLEETEKAVGDPQLPIQHCALIEKSRELKNIQLSVERNGETLNQWRALNTELEKDVERVCQREELLTKVESMKKKLPWLKACS

Secondary structure (DSSP, 8-state):
-------EEEEEETTEEEEEE---SS-------TTSSHHHHHHHHHHHTT--GGGGTS-SSGGGGBPTT-S------HHHHHHHHHHTT--TT-TTT---GGGHHHHHT--HHHHHHHHHHHHT-THHHHHHHHHHHHHHHHHHHHHHHHHHHHHHHHHHHHHHHHHHHHHHHHHHHHHHHHHHHHHHHHHHHHH--

Mean predicted aligned error: 10.2 Å